Protein AF-0000000072904875 (afdb_homodimer)

pLDDT: mean 71.76, std 22.24, range [20.69, 95.69]

Radius of gyration: 20.85 Å; Cα contacts (8 Å, |Δi|>4): 616; chains: 2; bounding box: 38×60×48 Å

Structure (mmCIF, N/CA/C/O backbone):
data_AF-0000000072904875-model_v1
#
loop_
_entity.id
_entity.typ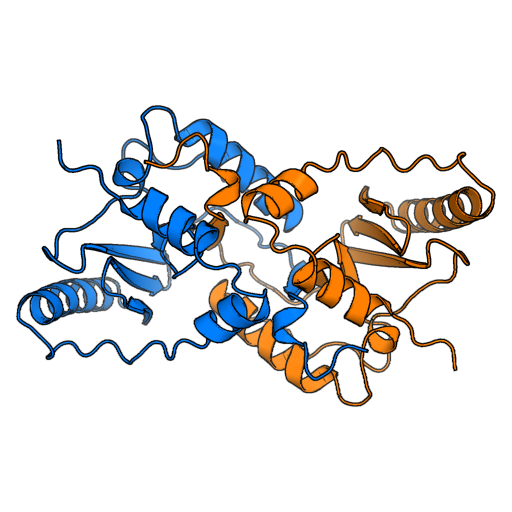e
_entity.pdbx_description
1 polymer 'Uncharacterized protein'
#
loop_
_atom_site.group_PDB
_atom_site.id
_atom_site.type_symbol
_atom_site.label_atom_id
_atom_site.label_alt_id
_atom_site.label_comp_id
_atom_site.label_asym_id
_atom_site.label_entity_id
_atom_site.label_seq_id
_atom_site.pdbx_PDB_ins_code
_atom_site.Cartn_x
_atom_site.Cartn_y
_atom_site.Cartn_z
_atom_site.occupancy
_atom_site.B_iso_or_equiv
_atom_site.auth_seq_id
_atom_site.auth_comp_id
_atom_site.auth_asym_id
_atom_site.auth_atom_id
_atom_site.pdbx_PDB_model_num
ATOM 1 N N . MET A 1 1 ? 10.969 19.547 26.516 1 20.69 1 MET A N 1
ATOM 2 C CA . MET A 1 1 ? 11.5 18.344 25.906 1 20.69 1 MET A CA 1
ATOM 3 C C . MET A 1 1 ? 10.383 17.359 25.562 1 20.69 1 MET A C 1
ATOM 5 O O . MET A 1 1 ? 10.367 16.234 26.031 1 20.69 1 MET A O 1
ATOM 9 N N . LYS A 1 2 ? 9.234 17.797 25.141 1 21.39 2 LYS A N 1
ATOM 10 C CA . LYS A 1 2 ? 7.914 17.172 25.109 1 21.39 2 LYS A CA 1
ATOM 11 C C . LYS A 1 2 ? 7.824 16.141 23.984 1 21.39 2 LYS A C 1
ATOM 13 O O . LYS A 1 2 ? 8.008 16.469 22.812 1 21.39 2 LYS A O 1
ATOM 18 N N . LYS A 1 3 ? 8.289 14.859 24.344 1 24.59 3 LYS A N 1
ATOM 19 C CA . LYS A 1 3 ? 8.555 13.625 23.625 1 24.59 3 LYS A CA 1
ATOM 20 C C . LYS A 1 3 ? 7.363 13.227 22.75 1 24.59 3 LYS A C 1
ATOM 22 O O . LYS A 1 3 ? 6.254 13.047 23.266 1 24.59 3 LYS A O 1
ATOM 27 N N . ILE A 1 4 ? 7.414 13.805 21.75 1 22.75 4 ILE A N 1
ATOM 28 C CA . ILE A 1 4 ? 6.359 13.555 20.766 1 22.75 4 ILE A CA 1
ATOM 29 C C . ILE A 1 4 ? 6.09 12.055 20.672 1 22.75 4 ILE A C 1
ATOM 31 O O . ILE A 1 4 ? 6.977 11.281 20.297 1 22.75 4 ILE A O 1
ATOM 35 N N . LEU A 1 5 ? 5.305 11.5 21.562 1 25.56 5 LEU A N 1
ATOM 36 C CA . LEU A 1 5 ? 4.793 10.188 21.953 1 25.56 5 LEU A CA 1
ATOM 37 C C . LEU A 1 5 ? 4.043 9.531 20.812 1 25.56 5 LEU A C 1
ATOM 39 O O . LEU A 1 5 ? 3.51 8.43 20.953 1 25.56 5 LEU A O 1
ATOM 43 N N . ILE A 1 6 ? 4.023 10.336 19.766 1 27.19 6 ILE A N 1
ATOM 44 C CA . ILE A 1 6 ? 3.186 9.789 18.703 1 27.19 6 ILE A CA 1
ATOM 45 C C . ILE A 1 6 ? 3.785 8.484 18.203 1 27.19 6 ILE A C 1
ATOM 47 O O . ILE A 1 6 ? 3.074 7.488 18.031 1 27.19 6 ILE A O 1
ATOM 51 N N . GLY A 1 7 ? 5.102 8.469 18.031 1 32.16 7 GLY A N 1
ATOM 52 C CA . GLY A 1 7 ? 5.762 7.25 17.578 1 32.16 7 GLY A CA 1
ATOM 53 C C . GLY A 1 7 ? 5.574 6.086 18.531 1 32.16 7 GLY A C 1
ATOM 54 O O . GLY A 1 7 ? 5.258 4.973 18.109 1 32.16 7 GLY A O 1
ATOM 55 N N . VAL A 1 8 ? 5.742 6.41 19.75 1 29.38 8 VAL A N 1
ATOM 56 C CA . VAL A 1 8 ? 5.559 5.434 20.812 1 29.38 8 VAL A CA 1
ATOM 57 C C . VAL A 1 8 ? 4.102 4.977 20.844 1 29.38 8 VAL A C 1
ATOM 59 O O . VAL A 1 8 ? 3.822 3.781 20.984 1 29.38 8 VAL A O 1
ATOM 62 N N . SER A 1 9 ? 3.326 5.984 20.781 1 27.3 9 SER A N 1
ATOM 63 C CA . SER A 1 9 ? 1.914 5.629 20.859 1 27.3 9 SER A CA 1
ATOM 64 C C . SER A 1 9 ? 1.494 4.746 19.688 1 27.3 9 SER A C 1
ATOM 66 O O . SER A 1 9 ? 0.734 3.793 19.859 1 27.3 9 SER A O 1
ATOM 68 N N . MET A 1 10 ? 2.076 5.145 18.562 1 28.5 10 MET A N 1
ATOM 69 C CA . MET A 1 10 ? 1.811 4.238 17.453 1 28.5 10 MET A CA 1
ATOM 70 C C . MET A 1 10 ? 2.385 2.852 17.734 1 28.5 10 MET A C 1
ATOM 72 O O . MET A 1 10 ? 1.737 1.84 17.469 1 28.5 10 MET A O 1
ATOM 76 N N . LEU A 1 11 ? 3.514 2.811 18.344 1 31.5 11 LEU A N 1
ATOM 77 C CA . LEU A 1 11 ? 4.16 1.574 18.766 1 31.5 11 LEU A CA 1
ATOM 78 C C . LEU A 1 11 ? 3.396 0.929 19.922 1 31.5 11 LEU A C 1
ATOM 80 O O . LEU A 1 11 ? 3.23 -0.293 19.953 1 31.5 11 LEU A O 1
ATOM 84 N N . ILE A 1 12 ? 3.205 1.683 20.875 1 32.22 12 ILE A N 1
ATOM 85 C CA . ILE A 1 12 ? 2.434 1.183 22.016 1 32.22 12 ILE A CA 1
ATOM 86 C C . ILE A 1 12 ? 1.068 0.695 21.531 1 32.22 12 ILE A C 1
ATOM 88 O O . ILE A 1 12 ? 0.595 -0.362 21.953 1 32.22 12 ILE A O 1
ATOM 92 N N . ALA A 1 13 ? 0.501 1.626 20.844 1 30.27 13 ALA A N 1
ATOM 93 C CA . ALA A 1 13 ? -0.758 1.144 20.281 1 30.27 13 ALA A CA 1
ATOM 94 C C . ALA A 1 13 ? -0.561 -0.181 19.547 1 30.27 13 ALA A C 1
ATOM 96 O O . ALA A 1 13 ? -1.391 -1.086 19.656 1 30.27 13 ALA A O 1
ATOM 97 N N . LEU A 1 14 ? 0.618 -0.252 19.109 1 30.19 14 LEU A N 1
ATOM 98 C CA . LEU A 1 14 ? 1.049 -1.509 18.516 1 30.19 14 LEU A CA 1
ATOM 99 C C . LEU A 1 14 ? 1.397 -2.535 19.578 1 30.19 14 LEU A C 1
ATOM 101 O O . LEU A 1 14 ? 1.069 -3.715 19.453 1 30.19 14 LEU A O 1
ATOM 105 N N . ASN A 1 15 ? 2.135 -2.221 20.578 1 30.06 15 ASN A N 1
ATOM 106 C CA . ASN A 1 15 ? 2.498 -3.111 21.672 1 30.06 15 ASN A CA 1
ATOM 107 C C . ASN A 1 15 ? 1.281 -3.496 22.516 1 30.06 15 ASN A C 1
ATOM 109 O O . ASN A 1 15 ? 1.196 -4.617 23.016 1 30.06 15 ASN A O 1
ATOM 113 N N . THR A 1 16 ? 0.719 -2.617 23.234 1 29.39 16 THR A N 1
ATOM 114 C CA . THR A 1 16 ? -0.403 -3.004 24.078 1 29.39 16 THR A CA 1
ATOM 115 C C . THR A 1 16 ? -1.427 -3.812 23.281 1 29.39 16 THR A C 1
ATOM 117 O O . THR A 1 16 ? -2.236 -4.539 23.875 1 29.39 16 THR A O 1
ATOM 120 N N . PHE A 1 17 ? -1.673 -3.291 22.156 1 27.92 17 PHE A N 1
ATOM 121 C CA . PHE A 1 17 ? -2.619 -4.125 21.422 1 27.92 17 PHE A CA 1
ATOM 122 C C . PHE A 1 17 ? -1.974 -5.441 21 1 27.92 17 PHE A C 1
ATOM 124 O O . PHE A 1 17 ? -0.994 -5.453 20.266 1 27.92 17 PHE A O 1
ATOM 131 N N . SER A 1 18 ? -1.659 -6.52 21.656 1 27.45 18 SER A N 1
ATOM 132 C CA . SER A 1 18 ? -2.154 -7.863 21.375 1 27.45 18 SER A CA 1
ATOM 133 C C . SER A 1 18 ? -3.266 -7.84 20.328 1 27.45 18 SER A C 1
ATOM 135 O O . SER A 1 18 ? -4.297 -8.492 20.5 1 27.45 18 SER A O 1
ATOM 137 N N . PHE A 1 19 ? -3.688 -6.902 19.781 1 29.05 19 PHE A N 1
ATOM 138 C CA . PHE A 1 19 ? -4.727 -6.539 18.828 1 29.05 19 PHE A CA 1
ATOM 139 C C . PHE A 1 19 ? -4.637 -7.402 17.578 1 29.05 19 PHE A C 1
ATOM 141 O O . PHE A 1 19 ? -3.59 -7.461 16.938 1 29.05 19 PHE A O 1
ATOM 148 N N . THR A 1 20 ? -5.184 -8.477 17.547 1 31.89 20 THR A N 1
ATOM 149 C CA . THR A 1 20 ? -5.469 -9.359 16.422 1 31.89 20 THR A CA 1
ATOM 150 C C . THR A 1 20 ? -5.613 -8.555 15.141 1 31.89 20 THR A C 1
ATOM 152 O O . THR A 1 20 ? -5.969 -7.379 15.172 1 31.89 20 THR A O 1
ATOM 155 N N . LEU A 1 21 ? -4.73 -8.734 14.117 1 30.55 21 LEU A N 1
ATOM 156 C CA . LEU A 1 21 ? -5.07 -8.281 12.773 1 30.55 21 LEU A CA 1
ATOM 157 C C . LEU A 1 21 ? -6.539 -7.883 12.695 1 30.55 21 LEU A C 1
ATOM 159 O O . LEU A 1 21 ? -6.887 -6.91 12.016 1 30.55 21 LEU A O 1
ATOM 163 N N . ARG A 1 22 ? -7.32 -8.539 13.516 1 30.48 22 ARG A N 1
ATOM 164 C CA . ARG A 1 22 ? -8.742 -8.234 13.617 1 30.48 22 ARG A CA 1
ATOM 165 C C . ARG A 1 22 ? -8.969 -6.859 14.227 1 30.48 22 ARG A C 1
ATOM 167 O O . ARG A 1 22 ? -9.758 -6.066 13.703 1 30.48 22 ARG A O 1
ATOM 174 N N . GLU A 1 23 ? -8.375 -6.641 15.312 1 36.41 23 GLU A N 1
ATOM 175 C CA . GLU A 1 23 ? -8.664 -5.359 15.953 1 36.41 23 GLU A CA 1
ATOM 176 C C . GLU A 1 23 ? -8.039 -4.203 15.172 1 36.41 23 GLU A C 1
ATOM 178 O O . GLU A 1 23 ? -8.633 -3.131 15.055 1 36.41 23 GLU A O 1
ATOM 183 N N . PHE A 1 24 ? -6.895 -4.379 14.68 1 32.5 24 PHE A N 1
ATOM 184 C CA . PHE A 1 24 ? -6.305 -3.387 13.781 1 32.5 24 PHE A CA 1
ATOM 185 C C . PHE A 1 24 ? -7.199 -3.152 12.57 1 32.5 24 PHE A C 1
ATOM 187 O O . PHE A 1 24 ? -7.5 -2.006 12.234 1 32.5 24 PHE A O 1
ATOM 194 N N . TYR A 1 25 ? -7.449 -4.207 11.875 1 34.81 25 TYR A N 1
ATOM 195 C CA . TYR A 1 25 ? -8.398 -4.117 10.766 1 34.81 25 TYR A CA 1
ATOM 196 C C . TYR A 1 25 ? -9.773 -3.674 11.258 1 34.81 25 TYR A C 1
ATOM 198 O O . TYR A 1 25 ? -10.469 -2.924 10.578 1 34.81 25 TYR A O 1
ATOM 206 N N . LEU A 1 26 ? -10.086 -4.258 12.398 1 34.25 26 LEU A N 1
ATOM 207 C CA . LEU A 1 26 ? -11.367 -3.824 12.953 1 34.25 26 LEU A CA 1
ATOM 208 C C . LEU A 1 26 ? -11.289 -2.375 13.43 1 34.25 26 LEU A C 1
ATOM 210 O O . LEU A 1 26 ? -12.281 -1.65 13.383 1 34.25 26 LEU A O 1
ATOM 214 N N . SER A 1 27 ? -10.18 -2.1 13.875 1 33.38 27 SER A N 1
ATOM 215 C CA . SER A 1 27 ? -10.117 -0.703 14.289 1 33.38 27 SER A CA 1
ATOM 216 C C . SER A 1 27 ? -10 0.226 13.086 1 33.38 27 SER A C 1
ATOM 218 O O . SER A 1 27 ? -10.336 1.409 13.172 1 33.38 27 SER A O 1
ATOM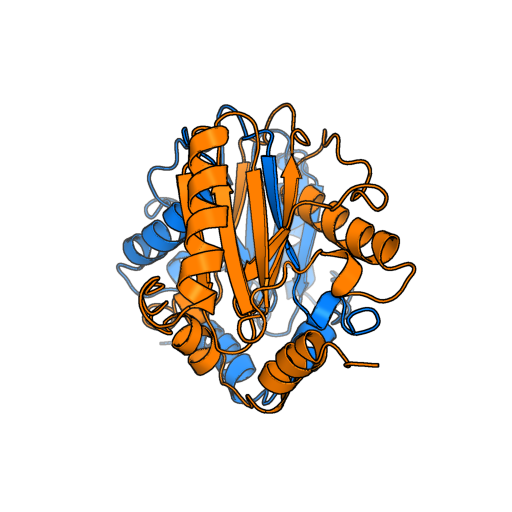 220 N N . ASN A 1 28 ? -9.352 -0.275 12.125 1 34.84 28 ASN A N 1
ATOM 221 C CA . ASN A 1 28 ? -9.461 0.596 10.961 1 34.84 28 ASN A CA 1
ATOM 222 C C . ASN A 1 28 ? -10.914 0.844 10.578 1 34.84 28 ASN A C 1
ATOM 224 O O . ASN A 1 28 ? -11.195 1.606 9.656 1 34.84 28 ASN A O 1
ATOM 228 N N . THR A 1 29 ? -11.68 -0.178 10.883 1 32.72 29 THR A N 1
ATOM 229 C CA . THR A 1 29 ? -13.07 0.244 10.82 1 32.72 29 THR A CA 1
ATOM 230 C C . THR A 1 29 ? -13.383 1.253 11.922 1 32.72 29 THR A C 1
ATOM 232 O O . THR A 1 29 ? -14.523 1.331 12.398 1 32.72 29 THR A O 1
ATOM 235 N N . VAL A 1 30 ? -12.375 1.542 12.844 1 32.81 30 VAL A N 1
ATOM 236 C CA . VAL A 1 30 ? -12.852 2.668 13.641 1 32.81 30 VAL A CA 1
ATOM 237 C C . VAL A 1 30 ? -13.625 3.643 12.742 1 32.81 30 VAL A C 1
ATOM 239 O O . VAL A 1 30 ? -13.133 4.043 11.688 1 32.81 30 VAL A O 1
ATOM 242 N N . SER A 1 31 ? -14.695 3.521 12.844 1 33.56 31 SER A N 1
ATOM 243 C CA . SER A 1 31 ? -15.57 4.578 12.359 1 33.56 31 SER A CA 1
ATOM 244 C C . SER A 1 31 ? -14.852 5.922 12.312 1 33.56 31 SER A C 1
ATOM 246 O O . SER A 1 31 ? -14.352 6.398 13.336 1 33.56 31 SER A O 1
ATOM 248 N N . GLN A 1 32 ? -13.906 6.059 11.305 1 37.41 32 GLN A N 1
ATOM 249 C CA . GLN A 1 32 ? -13.633 7.484 11.148 1 37.41 32 GLN A CA 1
ATOM 250 C C . GLN A 1 32 ? -14.758 8.336 11.734 1 37.41 32 GLN A C 1
ATOM 252 O O . GLN A 1 32 ? -15.812 8.484 11.117 1 37.41 32 GLN A O 1
ATOM 257 N N . GLU A 1 33 ? -14.93 8.133 12.945 1 44.91 33 GLU A N 1
ATOM 258 C CA . GLU A 1 33 ? -15.875 9.109 13.484 1 44.91 33 GLU A CA 1
ATOM 259 C C . GLU A 1 33 ? -15.805 10.422 12.719 1 44.91 33 GLU A C 1
ATOM 261 O O . GLU A 1 33 ? -14.719 10.898 12.383 1 44.91 33 GLU A O 1
ATOM 266 N N . ALA A 1 34 ? -16.75 10.703 12.039 1 55.53 34 ALA A N 1
ATOM 267 C CA . ALA A 1 34 ? -16.891 11.961 11.32 1 55.53 34 ALA A CA 1
ATOM 268 C C . ALA A 1 34 ? -16.234 13.109 12.078 1 55.53 34 ALA A C 1
ATOM 270 O O . ALA A 1 34 ? -16.422 13.242 13.289 1 55.53 34 ALA A O 1
ATOM 271 N N . PHE A 1 35 ? -15.07 13.453 11.625 1 64.69 35 PHE A N 1
ATOM 272 C CA . PHE A 1 35 ? -14.492 14.688 12.148 1 64.69 35 PHE A CA 1
ATOM 273 C C . PHE A 1 35 ? -15.57 15.727 12.406 1 64.69 35 PHE A C 1
ATOM 275 O O . PHE A 1 35 ? -16.297 16.109 11.492 1 64.69 35 PHE A O 1
ATOM 282 N N . ASP A 1 36 ? -15.891 15.836 13.695 1 69.62 36 ASP A N 1
ATOM 283 C CA . ASP A 1 36 ? -16.828 16.906 14.047 1 69.62 36 ASP A CA 1
ATOM 284 C C . ASP A 1 36 ? -16.078 18.203 14.352 1 69.62 36 ASP A C 1
ATOM 286 O O . ASP A 1 36 ? -15.523 18.359 15.438 1 69.62 36 ASP A O 1
ATOM 290 N N . LYS A 1 37 ? -16.109 19.078 13.43 1 71.38 37 LYS A N 1
ATOM 291 C CA . LYS A 1 37 ? -15.422 20.359 13.523 1 71.38 37 LYS A CA 1
ATOM 292 C C . LYS A 1 37 ? -15.953 21.188 14.688 1 71.38 37 LYS A C 1
ATOM 294 O O . LYS A 1 37 ? -15.305 22.141 15.125 1 71.38 37 LYS A O 1
ATOM 299 N N . ASN A 1 38 ? -17.062 20.828 15.156 1 71.31 38 ASN A N 1
ATOM 300 C CA . ASN A 1 38 ? -17.703 21.672 16.172 1 71.31 38 ASN A CA 1
ATOM 301 C C . ASN A 1 38 ? -17.531 21.094 17.562 1 71.31 38 ASN A C 1
ATOM 303 O O . ASN A 1 38 ? -18.141 21.578 18.516 1 71.31 38 ASN A O 1
ATOM 307 N N . THR A 1 39 ? -16.656 20.094 17.656 1 72.12 39 THR A N 1
ATOM 308 C CA . THR A 1 39 ? -16.547 19.422 18.938 1 72.12 39 THR A CA 1
ATOM 309 C C . THR A 1 39 ? -15.797 20.297 19.953 1 72.12 39 THR A C 1
ATOM 311 O O . THR A 1 39 ? -16.156 20.328 21.141 1 72.12 39 THR A O 1
ATOM 314 N N . ASN A 1 40 ? -14.797 21.047 19.562 1 83.25 40 ASN A N 1
ATOM 315 C CA . ASN A 1 40 ? -14.047 21.969 20.391 1 83.25 40 ASN A CA 1
ATOM 316 C C . ASN A 1 40 ? -13.328 23.031 19.562 1 83.25 40 ASN A C 1
ATOM 318 O O . ASN A 1 40 ? -13.391 23 18.328 1 83.25 40 ASN A O 1
ATOM 322 N N . ALA A 1 41 ? -12.805 24.016 20.25 1 89.62 41 ALA A N 1
ATOM 323 C CA . ALA A 1 41 ? -12.156 25.156 19.594 1 89.62 41 ALA A CA 1
ATOM 324 C C . ALA A 1 41 ? -10.984 24.688 18.734 1 89.62 41 ALA A C 1
ATOM 326 O O . ALA A 1 41 ? -10.727 25.266 17.672 1 89.62 41 ALA A O 1
ATOM 327 N N . VAL A 1 42 ? -10.227 23.688 19.219 1 89.62 42 VAL A N 1
ATOM 328 C CA . VAL A 1 42 ? -9.062 23.188 18.5 1 89.62 42 VAL A CA 1
ATOM 329 C C . VAL A 1 42 ? -9.508 22.562 17.172 1 89.62 42 VAL A C 1
ATOM 331 O O . VAL A 1 42 ? -8.938 22.859 16.125 1 89.62 42 VAL A O 1
ATOM 334 N N . ASN A 1 43 ? -10.539 21.781 17.188 1 91 43 ASN A N 1
ATOM 335 C CA . ASN A 1 43 ? -11.07 21.156 15.977 1 91 43 ASN A CA 1
ATOM 336 C C . ASN A 1 43 ? -11.586 22.203 14.992 1 91 43 ASN A C 1
ATOM 338 O O . ASN A 1 43 ? -11.414 22.062 13.781 1 91 43 ASN A O 1
ATOM 342 N N . LYS A 1 44 ? -12.289 23.172 15.586 1 92.12 44 LYS A N 1
ATOM 343 C CA . LYS A 1 44 ? -12.805 24.234 14.734 1 92.12 44 LYS A CA 1
ATOM 344 C C . LYS A 1 44 ? -11.672 24.953 14 1 92.12 44 LYS A C 1
ATOM 346 O O . LYS A 1 44 ? -11.758 25.188 12.797 1 92.12 44 LYS A O 1
ATOM 351 N N . LYS A 1 45 ? -10.625 25.328 14.695 1 94.06 45 LYS A N 1
ATOM 352 C CA . LYS A 1 45 ? -9.469 25.984 14.102 1 94.06 45 LYS A CA 1
ATOM 353 C C . LYS A 1 45 ? -8.828 25.109 13.031 1 94.06 45 LYS A C 1
ATOM 355 O O . LYS A 1 45 ? -8.492 25.594 11.945 1 94.06 45 LYS A O 1
ATOM 360 N N . ILE A 1 46 ? -8.609 23.844 13.32 1 94.25 46 ILE A N 1
ATOM 361 C CA . ILE A 1 46 ? -8.016 22.906 12.383 1 94.25 46 ILE A CA 1
ATOM 362 C C . ILE A 1 46 ? -8.859 22.844 11.109 1 94.25 46 ILE A C 1
ATOM 364 O O . ILE A 1 46 ? -8.336 22.953 10 1 94.25 46 ILE A O 1
ATOM 368 N N . TRP A 1 47 ? -10.117 22.703 11.273 1 92.38 47 TRP A N 1
ATOM 369 C CA . TRP A 1 47 ? -11.008 22.562 10.125 1 92.38 47 TRP A CA 1
ATOM 370 C C . TRP A 1 47 ? -10.969 23.797 9.242 1 92.38 47 TRP A C 1
ATOM 372 O O . TRP A 1 47 ? -10.945 23.703 8.016 1 92.38 47 TRP A O 1
ATOM 382 N N . GLU A 1 48 ? -11.031 24.922 9.875 1 93.81 48 GLU A N 1
ATOM 383 C CA . GLU A 1 48 ? -10.961 26.172 9.117 1 93.81 48 GLU A CA 1
ATOM 384 C C . GLU A 1 48 ? -9.703 26.219 8.25 1 93.81 48 GLU A C 1
ATOM 386 O O . GLU A 1 48 ? -9.766 26.625 7.09 1 93.81 48 GLU A O 1
ATOM 391 N N . GLU A 1 49 ? -8.602 25.891 8.812 1 94.56 49 GLU A N 1
ATOM 392 C CA . GLU A 1 49 ? -7.344 25.891 8.07 1 94.56 49 GLU A CA 1
ATOM 393 C C . GLU A 1 49 ? -7.371 24.875 6.93 1 94.56 49 GLU A C 1
ATOM 395 O O . GLU A 1 49 ? -6.938 25.172 5.816 1 94.56 49 GLU A O 1
ATOM 400 N N . VAL A 1 50 ? -7.875 23.672 7.18 1 95 50 VAL A N 1
ATOM 401 C CA . VAL A 1 50 ? -7.891 22.609 6.195 1 95 50 VAL A CA 1
ATOM 402 C C . VAL A 1 50 ? -8.852 22.953 5.062 1 95 50 VAL A C 1
ATOM 404 O O . VAL A 1 50 ? -8.531 22.766 3.885 1 95 50 VAL A O 1
ATOM 407 N N . GLU A 1 51 ? -10.008 23.453 5.434 1 93.06 51 GLU A N 1
ATOM 408 C CA . GLU A 1 51 ? -10.984 23.844 4.426 1 93.06 51 GLU A CA 1
ATOM 409 C C . GLU A 1 51 ? -10.469 24.984 3.553 1 93.06 51 GLU A C 1
ATOM 411 O O . GLU A 1 51 ? -10.695 25 2.344 1 93.06 51 GLU A O 1
ATOM 416 N N . LYS A 1 52 ? -9.906 25.906 4.25 1 95.62 52 LYS A N 1
ATOM 417 C CA . LYS A 1 52 ? -9.32 27.016 3.496 1 95.62 52 LYS A CA 1
ATOM 418 C C . LYS A 1 52 ? -8.32 26.516 2.459 1 95.62 52 LYS A C 1
ATOM 420 O O . LYS A 1 52 ? -8.344 26.938 1.306 1 95.62 52 LYS A O 1
ATOM 425 N N . LYS A 1 53 ? -7.43 25.625 2.873 1 95.19 53 LYS A N 1
ATOM 426 C CA . LYS A 1 53 ? -6.441 25.062 1.952 1 95.19 53 LYS A CA 1
ATOM 427 C C . LYS A 1 53 ? -7.117 24.312 0.808 1 95.19 53 LYS A C 1
ATOM 429 O O . LYS A 1 53 ? -6.719 24.453 -0.351 1 95.19 53 LYS A O 1
ATOM 434 N N . ALA A 1 54 ? -8.086 23.484 1.121 1 92.88 54 ALA A N 1
ATOM 435 C CA . ALA A 1 54 ? -8.805 22.734 0.099 1 92.88 54 ALA A CA 1
ATOM 436 C C . ALA A 1 54 ? -9.43 23.672 -0.935 1 92.88 54 ALA A C 1
ATOM 438 O O . ALA A 1 54 ? -9.359 23.406 -2.139 1 92.88 54 ALA A O 1
ATOM 439 N N . LYS A 1 55 ? -9.977 24.734 -0.482 1 94.06 55 LYS A N 1
ATOM 440 C CA . LYS A 1 55 ? -10.586 25.719 -1.379 1 94.06 55 LYS A CA 1
ATOM 441 C C . LYS A 1 55 ? -9.531 26.406 -2.234 1 94.06 55 LYS A C 1
ATOM 443 O O . LYS A 1 55 ? -9.727 26.609 -3.438 1 94.06 55 LYS A O 1
ATOM 448 N N . GLU A 1 56 ? -8.508 26.781 -1.573 1 93.94 56 GLU A N 1
ATOM 449 C CA . GLU A 1 56 ? -7.414 27.469 -2.254 1 93.94 56 GLU A CA 1
ATOM 450 C C . GLU A 1 56 ? -6.902 26.656 -3.441 1 93.94 56 GLU A C 1
ATOM 452 O O . GLU A 1 56 ? -6.582 27.219 -4.492 1 93.94 56 GLU A O 1
ATOM 457 N N . VAL A 1 57 ? -6.852 25.375 -3.27 1 91.06 57 VAL A N 1
ATOM 458 C CA . VAL A 1 57 ? -6.223 24.562 -4.297 1 91.06 57 VAL A CA 1
ATOM 459 C C . VAL A 1 57 ? -7.293 23.828 -5.105 1 91.06 57 VAL A C 1
ATOM 461 O O . VAL A 1 57 ? -6.98 22.984 -5.949 1 91.06 57 VAL A O 1
ATOM 464 N N . ASN A 1 58 ? -8.523 24.203 -4.863 1 89.75 58 ASN A N 1
ATOM 465 C CA . ASN A 1 58 ? -9.656 23.547 -5.504 1 89.75 58 ASN A CA 1
ATOM 466 C C . ASN A 1 58 ? -9.547 22.031 -5.41 1 89.75 58 ASN A C 1
ATOM 468 O O . ASN A 1 58 ? -9.625 21.328 -6.422 1 89.75 58 ASN A O 1
ATOM 472 N N . GLY A 1 59 ? -9.297 21.578 -4.152 1 87.19 59 GLY A N 1
ATOM 473 C CA . GLY A 1 59 ? -9.031 20.172 -3.936 1 87.19 59 GLY A CA 1
ATOM 474 C C . GLY A 1 59 ? -10.141 19.453 -3.178 1 87.19 59 GLY A C 1
ATOM 475 O O . GLY A 1 59 ? -11 20.109 -2.574 1 87.19 59 GLY A O 1
ATOM 476 N N . ASN A 1 60 ? -10.109 18.125 -3.309 1 84.38 60 ASN A N 1
ATOM 477 C CA . ASN A 1 60 ? -11 17.281 -2.531 1 84.38 60 ASN A CA 1
ATOM 478 C C . ASN A 1 60 ? -10.406 16.938 -1.165 1 84.38 60 ASN A C 1
ATOM 480 O O . ASN A 1 60 ? -9.25 16.516 -1.072 1 84.38 60 ASN A O 1
ATOM 484 N N . LEU A 1 61 ? -11.242 17.141 -0.142 1 89.06 61 LEU A N 1
ATOM 485 C CA . LEU A 1 61 ? -10.766 16.984 1.229 1 89.06 61 LEU A CA 1
ATOM 486 C C . LEU A 1 61 ? -11.219 15.641 1.799 1 89.06 61 LEU A C 1
ATOM 488 O O . LEU A 1 61 ? -12.398 15.281 1.698 1 89.06 61 LEU A O 1
ATOM 492 N N . GLN A 1 62 ? -10.25 14.906 2.342 1 85.25 62 GLN A N 1
ATOM 493 C CA . GLN A 1 62 ? -10.523 13.633 3.01 1 85.25 62 GLN A CA 1
ATOM 494 C C . GLN A 1 62 ? -9.938 13.617 4.418 1 85.25 62 GLN A C 1
ATOM 496 O O . GLN A 1 62 ? -8.766 13.945 4.613 1 85.25 62 GLN A O 1
ATOM 501 N N . VAL A 1 63 ? -10.797 13.25 5.391 1 87.06 63 VAL A N 1
ATOM 502 C CA . VAL A 1 63 ? -10.305 13 6.742 1 87.06 63 VAL A CA 1
ATOM 503 C C . VAL A 1 63 ? -9.68 11.609 6.816 1 87.06 63 VAL A C 1
ATOM 505 O O . VAL A 1 63 ? -10.352 10.609 6.566 1 87.06 63 VAL A O 1
ATOM 508 N N . LYS A 1 64 ? -8.438 11.562 7.148 1 79.56 64 LYS A N 1
ATOM 509 C CA . LYS A 1 64 ? -7.723 10.289 7.102 1 79.56 64 LYS A CA 1
ATOM 510 C C . LYS A 1 64 ? -7.473 9.75 8.508 1 79.56 64 LYS A C 1
ATOM 512 O O . LYS A 1 64 ? -7.277 8.547 8.688 1 79.56 64 LYS A O 1
ATOM 517 N N . ALA A 1 65 ? -7.379 10.641 9.469 1 79.44 65 ALA A N 1
ATOM 518 C CA . ALA A 1 65 ? -7.258 10.258 10.875 1 79.44 65 ALA A CA 1
ATOM 519 C C . ALA A 1 65 ? -7.902 11.297 11.781 1 79.44 65 ALA A C 1
ATOM 521 O O . ALA A 1 65 ? -7.793 12.5 11.539 1 79.44 65 ALA A O 1
ATOM 522 N N . ASN A 1 66 ? -8.594 10.852 12.766 1 81.06 66 ASN A N 1
ATOM 523 C CA . ASN A 1 66 ? -9.234 11.664 13.797 1 81.06 66 ASN A CA 1
ATOM 524 C C . ASN A 1 66 ? -9.25 10.945 15.148 1 81.06 66 ASN A C 1
ATOM 526 O O . ASN A 1 66 ? -10.234 10.289 15.492 1 81.06 66 ASN A O 1
ATOM 530 N N . ASN A 1 67 ? -8.133 11.133 15.805 1 72.88 67 ASN A N 1
ATOM 531 C CA . ASN A 1 67 ? -8.031 10.492 17.109 1 72.88 67 ASN A CA 1
ATOM 532 C C . ASN A 1 67 ? -7.484 11.453 18.172 1 72.88 67 ASN A C 1
ATOM 534 O O . ASN A 1 67 ? -7.293 12.641 17.891 1 72.88 67 ASN A O 1
ATOM 538 N N . ASP A 1 68 ? -7.328 11.008 19.406 1 73.19 68 ASP A N 1
ATOM 539 C CA . ASP A 1 68 ? -6.992 11.883 20.516 1 73.19 68 ASP A CA 1
ATOM 540 C C . ASP A 1 68 ? -5.566 12.414 20.391 1 73.19 68 ASP A C 1
ATOM 542 O O . ASP A 1 68 ? -5.188 13.367 21.078 1 73.19 68 ASP A O 1
ATOM 546 N N . TYR A 1 69 ? -4.84 11.836 19.484 1 74.38 69 TYR A N 1
ATOM 547 C CA . TYR A 1 69 ? -3.432 12.203 19.375 1 74.38 69 TYR A CA 1
ATOM 548 C C . TYR A 1 69 ? -3.195 13.102 18.172 1 74.38 69 TYR A C 1
ATOM 550 O O . TYR A 1 69 ? -2.455 14.086 18.266 1 74.38 69 TYR A O 1
ATOM 558 N N . PHE A 1 70 ? -3.848 12.711 17.047 1 82.19 70 PHE A N 1
ATOM 559 C CA . PHE A 1 70 ? -3.623 13.516 15.852 1 82.19 70 PHE A CA 1
ATOM 560 C C . PHE A 1 70 ? -4.844 13.484 14.938 1 82.19 70 PHE A C 1
ATOM 562 O O . PHE A 1 70 ? -5.664 12.57 15.023 1 82.19 70 PHE A O 1
ATOM 569 N N . LYS A 1 71 ? -4.977 14.555 14.227 1 86.94 71 LYS A N 1
ATOM 570 C CA . LYS A 1 71 ? -5.875 14.672 13.078 1 86.94 71 LYS A CA 1
ATOM 571 C C . LYS A 1 71 ? -5.086 14.82 11.781 1 86.94 71 LYS A C 1
ATOM 573 O O . LYS A 1 71 ? -4.066 15.508 11.734 1 86.94 71 LYS A O 1
ATOM 578 N N . SER A 1 72 ? -5.504 14.086 10.789 1 89.38 72 SER A N 1
ATOM 579 C CA . SER A 1 72 ? -4.75 14.117 9.539 1 89.38 72 SER A CA 1
ATOM 580 C C . SER A 1 72 ? -5.684 14.125 8.336 1 89.38 72 SER A C 1
ATOM 582 O O . SER A 1 72 ? -6.762 13.523 8.375 1 89.38 72 SER A O 1
ATOM 584 N N . PHE A 1 73 ? -5.289 14.859 7.359 1 90.56 73 PHE A N 1
ATOM 585 C CA . PHE A 1 73 ? -6.145 15.133 6.211 1 90.56 73 PHE A CA 1
ATOM 586 C C . PHE A 1 73 ? -5.367 14.977 4.91 1 90.56 73 PHE A C 1
ATOM 588 O O . PHE A 1 73 ? -4.184 15.312 4.848 1 90.56 73 PHE A O 1
ATOM 595 N N . LEU A 1 74 ? -6.055 14.5 3.92 1 89.06 74 LEU A N 1
ATOM 596 C CA . LEU A 1 74 ? -5.562 14.461 2.547 1 89.06 74 LEU A CA 1
ATOM 597 C C . LEU A 1 74 ? -6.391 15.367 1.645 1 89.06 74 LEU A C 1
ATOM 599 O O . LEU A 1 74 ? -7.621 15.328 1.68 1 89.06 74 LEU A O 1
ATOM 603 N N . ILE A 1 75 ? -5.727 16.297 0.953 1 88.94 75 ILE A N 1
ATOM 604 C CA . ILE A 1 75 ? -6.359 17.141 -0.061 1 88.94 75 ILE A CA 1
ATOM 605 C C . ILE A 1 75 ? -5.805 16.781 -1.439 1 88.94 75 ILE A C 1
ATOM 607 O O . ILE A 1 75 ? -4.602 16.891 -1.677 1 88.94 75 ILE A O 1
ATOM 611 N N . THR A 1 76 ? -6.625 16.312 -2.287 1 84.69 76 THR A N 1
ATOM 612 C CA . THR A 1 76 ? -6.223 15.969 -3.645 1 84.69 76 THR A CA 1
ATOM 613 C C . THR A 1 76 ? -6.738 17 -4.645 1 84.69 76 THR A C 1
ATOM 615 O O . THR A 1 76 ? -7.934 17.281 -4.691 1 84.69 76 THR A O 1
ATOM 618 N N . SER A 1 77 ? -5.75 17.609 -5.316 1 83.69 77 SER A N 1
ATOM 619 C CA . SER A 1 77 ? -6.078 18.547 -6.391 1 83.69 77 SER A CA 1
ATOM 620 C C . SER A 1 77 ? -5.707 17.969 -7.754 1 83.69 77 SER A C 1
ATOM 622 O O . SER A 1 77 ? -5.207 16.844 -7.844 1 83.69 77 SER A O 1
ATOM 624 N N . LYS A 1 78 ? -6.039 18.688 -8.75 1 75.31 78 LYS A N 1
ATOM 625 C CA . LYS A 1 78 ? -5.746 18.234 -10.102 1 75.31 78 LYS A CA 1
ATOM 626 C C . LYS A 1 78 ? -4.246 18.047 -10.312 1 75.31 78 LYS A C 1
ATOM 628 O O . LYS A 1 78 ? -3.82 17.109 -11 1 75.31 78 LYS A O 1
ATOM 633 N N . ASP A 1 79 ? -3.459 18.812 -9.625 1 76 79 ASP A N 1
ATOM 634 C CA . ASP A 1 79 ? -2.027 18.859 -9.906 1 76 79 ASP A CA 1
ATOM 635 C C . ASP A 1 79 ? -1.228 18.156 -8.82 1 76 79 ASP A C 1
ATOM 637 O O . ASP A 1 79 ? -0.174 17.562 -9.086 1 76 79 ASP A O 1
ATOM 641 N N . LYS A 1 80 ? -1.78 18.281 -7.598 1 85.88 80 LYS A N 1
ATOM 642 C CA . LYS A 1 80 ? -0.923 17.906 -6.473 1 85.88 80 LYS A CA 1
ATOM 643 C C . LYS A 1 80 ? -1.743 17.344 -5.32 1 85.88 80 LYS A C 1
ATOM 645 O O . LYS A 1 80 ? -2.93 17.656 -5.184 1 85.88 80 LYS A O 1
ATOM 650 N N . TYR A 1 81 ? -1.12 16.438 -4.559 1 87.88 81 TYR A N 1
ATOM 651 C CA . TYR A 1 81 ? -1.655 16 -3.273 1 87.88 81 TYR A CA 1
ATOM 652 C C . TYR A 1 81 ? -1.052 16.812 -2.131 1 87.88 81 TYR A C 1
ATOM 654 O O . TYR A 1 81 ? 0.142 17.125 -2.146 1 87.88 81 TYR A O 1
ATOM 662 N N . TYR A 1 82 ? -1.917 17.156 -1.153 1 91.81 82 TYR A N 1
ATOM 663 C CA . TYR A 1 82 ? -1.493 17.828 0.067 1 91.81 82 TYR A CA 1
ATOM 664 C C . TYR A 1 82 ? -1.885 17.031 1.302 1 91.81 82 TYR A C 1
ATOM 666 O O . TYR A 1 82 ? -2.957 16.422 1.339 1 91.81 82 TYR A O 1
ATOM 674 N N . GLY A 1 83 ? -0.961 16.953 2.195 1 94.88 83 GLY A N 1
ATOM 675 C CA . GLY A 1 83 ? -1.245 16.359 3.49 1 94.88 83 GLY A CA 1
ATOM 676 C C . GLY A 1 83 ? -1.091 17.328 4.645 1 94.88 83 GLY A C 1
ATOM 677 O O . GLY A 1 83 ? -0.146 18.125 4.672 1 94.88 83 GLY A O 1
ATOM 678 N N . LEU A 1 84 ? -2.072 17.328 5.527 1 95.44 84 LEU A N 1
ATOM 679 C CA . LEU A 1 84 ? -2.031 18.141 6.738 1 95.44 84 LEU A CA 1
ATOM 680 C C . LEU A 1 84 ? -2.287 17.281 7.977 1 95.44 84 LEU A C 1
ATOM 682 O O . LEU A 1 84 ? -3.256 16.516 8.016 1 95.44 84 LEU A O 1
ATOM 686 N N . THR A 1 85 ? -1.376 17.391 8.891 1 91.88 85 THR A N 1
ATOM 687 C CA . THR A 1 85 ? -1.509 16.672 10.148 1 91.88 85 THR A CA 1
ATOM 688 C C . THR A 1 85 ? -1.358 17.625 11.336 1 91.88 85 THR A C 1
ATOM 690 O O . THR A 1 85 ? -0.504 18.516 11.312 1 91.88 85 THR A O 1
ATOM 693 N N . PHE A 1 86 ? -2.256 17.391 12.281 1 91.75 86 PHE A N 1
ATOM 694 C CA . PHE A 1 86 ? -2.295 18.281 13.438 1 91.75 86 PHE A CA 1
ATOM 695 C C . PHE A 1 86 ? -2.281 17.469 14.734 1 91.75 86 PHE A C 1
ATOM 697 O O . PHE A 1 86 ? -2.838 16.375 14.797 1 91.75 86 PHE A O 1
ATOM 704 N N . ASP A 1 87 ? -1.645 18.109 15.727 1 85.69 87 ASP A N 1
ATOM 705 C CA . ASP A 1 87 ? -1.792 17.609 17.094 1 85.69 87 ASP A CA 1
ATOM 706 C C . ASP A 1 87 ? -3.213 17.828 17.609 1 85.69 87 ASP A C 1
ATOM 708 O O . ASP A 1 87 ? -3.721 18.953 17.578 1 85.69 87 ASP A O 1
ATOM 712 N N . SER A 1 88 ? -3.854 16.734 18.078 1 82.5 88 SER A N 1
ATOM 713 C CA . SER A 1 88 ? -5.262 16.797 18.438 1 82.5 88 SER A CA 1
ATOM 714 C C . SER A 1 88 ? -5.465 17.656 19.688 1 82.5 88 SER A C 1
ATOM 716 O O . SER A 1 88 ? -6.535 18.234 19.875 1 82.5 88 SER A O 1
ATOM 718 N N . LYS A 1 89 ? -4.461 17.781 20.516 1 81.38 89 LYS A N 1
ATOM 719 C CA . LYS A 1 89 ? -4.594 18.516 21.781 1 81.38 89 LYS A CA 1
ATOM 720 C C . LYS A 1 89 ? -4.293 20 21.594 1 81.38 89 LYS A C 1
ATOM 722 O O . LYS A 1 89 ? -5.027 20.859 22.094 1 81.38 89 LYS A O 1
ATOM 727 N N . THR A 1 90 ? -3.268 20.344 20.859 1 90 90 THR A N 1
ATOM 728 C CA . THR A 1 90 ? -2.811 21.734 20.75 1 90 90 THR A CA 1
ATOM 729 C C . THR A 1 90 ? -3.326 22.375 19.469 1 90 90 THR A C 1
ATOM 731 O O . THR A 1 90 ? -3.385 23.594 19.359 1 90 90 THR A O 1
ATOM 734 N N . GLY A 1 91 ? -3.646 21.547 18.391 1 92.44 91 GLY A N 1
ATOM 735 C CA . GLY A 1 91 ? -4.059 22.078 17.109 1 92.44 91 GLY A CA 1
ATOM 736 C C . GLY A 1 91 ? -2.891 22.5 16.234 1 92.44 91 GLY A C 1
ATOM 737 O O . GLY A 1 91 ? -3.088 23.047 15.141 1 92.44 91 GLY A O 1
ATOM 738 N N . GLU A 1 92 ? -1.675 22.234 16.719 1 92.62 92 GLU A N 1
ATOM 739 C CA . GLU A 1 92 ? -0.489 22.641 15.969 1 92.62 92 GLU A CA 1
ATOM 740 C C . GLU A 1 92 ? -0.221 21.672 14.812 1 92.62 92 GLU A C 1
ATOM 742 O O . GLU A 1 92 ? -0.414 20.453 14.953 1 92.62 92 GLU A O 1
ATOM 747 N N . LYS A 1 93 ? 0.26 22.281 13.742 1 93.75 93 LYS A N 1
ATOM 748 C CA . LYS A 1 93 ? 0.642 21.469 12.586 1 93.75 93 LYS A CA 1
ATOM 749 C C . LYS A 1 93 ? 1.869 20.609 12.898 1 93.75 93 LYS A C 1
ATOM 751 O O . LYS A 1 93 ? 2.807 21.078 13.555 1 93.75 93 LYS A O 1
ATOM 756 N N . VAL A 1 94 ? 1.821 19.406 12.5 1 90.88 94 VAL A N 1
ATOM 757 C CA . VAL A 1 94 ? 2.93 18.453 12.641 1 90.88 94 VAL A CA 1
ATOM 758 C C . VAL A 1 94 ? 3.504 18.125 11.266 1 90.88 94 VAL A C 1
ATOM 760 O O . VAL A 1 94 ? 2.807 17.594 10.406 1 90.88 94 VAL A O 1
ATOM 763 N N . ASN A 1 95 ? 4.754 18.484 11.078 1 91.81 95 ASN A N 1
ATOM 764 C CA . ASN A 1 95 ? 5.426 18.156 9.828 1 91.81 95 ASN A CA 1
ATOM 765 C C . ASN A 1 95 ? 6.102 16.797 9.891 1 91.81 95 ASN A C 1
ATOM 767 O O . ASN A 1 95 ? 6.371 16.281 10.977 1 91.81 95 ASN A O 1
ATOM 771 N N . LEU A 1 96 ? 6.352 16.234 8.688 1 91.19 96 LEU A N 1
ATOM 772 C CA . LEU A 1 96 ? 6.953 14.906 8.633 1 91.19 96 LEU A CA 1
ATOM 773 C C . LEU A 1 96 ? 8.234 14.852 9.453 1 91.19 96 LEU A C 1
ATOM 775 O O . LEU A 1 96 ? 8.453 13.898 10.211 1 91.19 96 LEU A O 1
ATOM 779 N N . LYS A 1 97 ? 9.07 15.891 9.344 1 87.81 97 LYS A N 1
ATOM 780 C CA . LYS A 1 97 ? 10.359 15.906 10.023 1 87.81 97 LYS A CA 1
ATOM 781 C C . LYS A 1 97 ? 10.18 15.875 11.539 1 87.81 97 LYS A C 1
ATOM 783 O O . LYS A 1 97 ? 11.086 15.453 12.266 1 87.81 97 LYS A O 1
ATOM 788 N N . ASP A 1 98 ? 9 16.328 12.039 1 86.62 98 ASP A N 1
ATOM 789 C CA . ASP A 1 98 ? 8.734 16.359 13.477 1 86.62 98 ASP A CA 1
ATOM 790 C C . ASP A 1 98 ? 8.547 14.953 14.023 1 86.62 98 ASP A C 1
ATOM 792 O O . ASP A 1 98 ? 8.656 14.734 15.234 1 86.62 98 ASP A O 1
ATOM 796 N N . LEU A 1 99 ? 8.289 13.984 13.141 1 83.94 99 LEU A N 1
ATOM 797 C CA . LEU A 1 99 ? 8 12.617 13.555 1 83.94 99 LEU A CA 1
ATOM 798 C C . LEU A 1 99 ? 9.289 11.805 13.688 1 83.94 99 LEU A C 1
ATOM 800 O O . LEU A 1 99 ? 9.281 10.711 14.266 1 83.94 99 LEU A O 1
ATOM 804 N N . PHE A 1 100 ? 10.375 12.336 13.148 1 82.38 100 PHE A N 1
ATOM 805 C CA . PHE A 1 100 ? 11.57 11.516 12.992 1 82.38 100 PHE A CA 1
ATOM 806 C C . PHE A 1 100 ? 12.789 12.203 13.602 1 82.38 100 PHE A C 1
ATOM 808 O O . PHE A 1 100 ? 12.797 13.422 13.781 1 82.38 100 PHE A O 1
ATOM 815 N N . VAL A 1 101 ? 13.766 11.359 13.867 1 80.38 101 VAL A N 1
ATOM 816 C CA . VAL A 1 101 ? 15.062 11.875 14.289 1 80.38 101 VAL A CA 1
ATOM 817 C C . VAL A 1 101 ? 15.812 12.438 13.078 1 80.38 101 VAL A C 1
ATOM 819 O O . VAL A 1 101 ? 15.43 12.18 11.938 1 80.38 101 VAL A O 1
ATOM 822 N N . LYS A 1 102 ? 16.828 13.227 13.367 1 85.44 102 LYS A N 1
ATOM 823 C CA . LYS A 1 102 ? 17.656 13.742 12.281 1 85.44 102 LYS A CA 1
ATOM 824 C C . LYS A 1 102 ? 18.234 12.609 11.438 1 85.44 102 LYS A C 1
ATOM 826 O O . LYS A 1 102 ? 18.625 11.578 11.969 1 85.44 102 LYS A O 1
ATOM 831 N N . GLY A 1 103 ? 18.312 12.828 10.109 1 86.38 103 GLY A N 1
ATOM 832 C CA . GLY A 1 103 ? 18.875 11.828 9.203 1 86.38 103 GLY A CA 1
ATOM 833 C C . GLY A 1 103 ? 17.859 10.812 8.742 1 86.38 103 GLY A C 1
ATOM 834 O O . GLY A 1 103 ? 18.219 9.797 8.141 1 86.38 103 GLY A O 1
ATOM 835 N N . TYR A 1 104 ? 16.594 11.07 8.922 1 87.06 104 TYR A N 1
ATOM 836 C CA . TYR A 1 104 ? 15.547 10.102 8.641 1 87.06 104 TYR A CA 1
ATOM 837 C C . TYR A 1 104 ? 15.32 9.953 7.145 1 87.06 104 TYR A C 1
ATOM 839 O O . TYR A 1 104 ? 14.688 8.992 6.695 1 87.06 104 TYR A O 1
ATOM 847 N N . ALA A 1 105 ? 15.781 10.836 6.32 1 90 105 ALA A N 1
ATOM 848 C CA . ALA A 1 105 ? 15.414 10.891 4.906 1 90 105 ALA A CA 1
ATOM 849 C C . ALA A 1 105 ? 15.938 9.672 4.156 1 90 105 ALA A C 1
ATOM 851 O O . ALA A 1 105 ? 15.227 9.094 3.324 1 90 105 ALA A O 1
ATOM 852 N N . ASP A 1 106 ? 17.094 9.258 4.465 1 89.94 106 ASP A N 1
ATOM 853 C CA . ASP A 1 106 ? 17.734 8.18 3.707 1 89.94 106 ASP A CA 1
ATOM 854 C C . ASP A 1 106 ? 16.969 6.867 3.873 1 89.94 106 ASP A C 1
ATOM 856 O O . ASP A 1 106 ? 16.594 6.242 2.885 1 89.94 106 ASP A O 1
ATOM 860 N N . PRO A 1 107 ? 16.734 6.488 5.145 1 88.12 107 PRO A N 1
ATOM 861 C CA . PRO A 1 107 ? 15.977 5.242 5.281 1 88.12 107 PRO A CA 1
ATOM 862 C C . PRO A 1 107 ? 14.594 5.328 4.645 1 88.12 107 PRO A C 1
ATOM 864 O O . PRO A 1 107 ? 14.125 4.355 4.047 1 88.12 107 PRO A O 1
ATOM 867 N N . ILE A 1 108 ? 13.906 6.379 4.691 1 88.31 108 ILE A N 1
ATOM 868 C CA . ILE A 1 108 ? 12.586 6.555 4.098 1 88.31 108 ILE A CA 1
ATOM 869 C C . ILE A 1 108 ? 12.688 6.477 2.576 1 88.31 108 ILE A C 1
ATOM 871 O O . ILE A 1 108 ? 11.867 5.824 1.928 1 88.31 108 ILE A O 1
ATOM 875 N N . ASN A 1 109 ? 13.727 7.172 2.055 1 90.94 109 ASN A N 1
ATOM 876 C CA . ASN A 1 109 ? 13.953 7.117 0.615 1 90.94 109 ASN A CA 1
ATOM 877 C C . ASN A 1 109 ? 14.117 5.68 0.129 1 90.94 109 ASN A C 1
ATOM 879 O O . ASN A 1 109 ? 13.609 5.316 -0.931 1 90.94 109 ASN A O 1
ATOM 883 N N . GLY A 1 110 ? 14.867 4.941 0.886 1 88 110 GLY A N 1
ATOM 884 C CA . GLY A 1 110 ? 15.039 3.543 0.531 1 88 110 GLY A CA 1
ATOM 885 C C . GLY A 1 110 ? 13.727 2.783 0.457 1 88 110 GLY A C 1
ATOM 886 O O . GLY A 1 110 ? 13.484 2.043 -0.498 1 88 110 GLY A O 1
ATOM 887 N N . ILE A 1 111 ? 12.852 2.984 1.419 1 82.12 111 ILE A N 1
ATOM 888 C CA . ILE A 1 111 ? 11.547 2.334 1.467 1 82.12 111 ILE A CA 1
ATOM 889 C C . ILE A 1 111 ? 10.719 2.76 0.261 1 82.12 111 ILE A C 1
ATOM 891 O O . ILE A 1 111 ? 10.109 1.922 -0.408 1 82.12 111 ILE A O 1
ATOM 895 N N . ILE A 1 112 ? 10.719 4.062 -0.073 1 86.25 112 ILE A N 1
ATOM 896 C CA . ILE A 1 112 ? 9.922 4.617 -1.162 1 86.25 112 ILE A CA 1
ATOM 897 C C . ILE A 1 112 ? 10.391 4.035 -2.492 1 86.25 112 ILE A C 1
ATOM 899 O O . ILE A 1 112 ? 9.578 3.623 -3.32 1 86.25 112 ILE A O 1
ATOM 903 N N . LYS A 1 113 ? 11.664 3.965 -2.654 1 84.38 113 LYS A N 1
ATOM 904 C CA . LYS A 1 113 ? 12.203 3.424 -3.898 1 84.38 113 LYS A CA 1
ATOM 905 C C . LYS A 1 113 ? 11.797 1.966 -4.09 1 84.38 113 LYS A C 1
ATOM 907 O O . LYS A 1 113 ? 11.445 1.555 -5.199 1 84.38 113 LYS A O 1
ATOM 912 N N . GLU A 1 114 ? 11.852 1.277 -3.039 1 77 114 GLU A N 1
ATOM 913 C CA . GLU A 1 114 ? 11.43 -0.118 -3.102 1 77 114 GLU A CA 1
ATOM 914 C C . GLU A 1 114 ? 9.953 -0.231 -3.479 1 77 114 GLU A C 1
ATOM 916 O O . GLU A 1 114 ? 9.578 -1.074 -4.297 1 77 114 GLU A O 1
ATOM 921 N N . ARG A 1 115 ? 9.156 0.618 -2.883 1 72.69 115 ARG A N 1
ATOM 922 C CA . ARG A 1 115 ? 7.723 0.585 -3.156 1 72.69 115 ARG A CA 1
ATOM 923 C C . ARG A 1 115 ? 7.43 0.974 -4.602 1 72.69 115 ARG A C 1
ATOM 925 O O . ARG A 1 115 ? 6.59 0.358 -5.258 1 72.69 115 ARG A O 1
ATOM 932 N N . ILE A 1 116 ? 8.102 1.997 -5.051 1 74.94 116 ILE A N 1
ATOM 933 C CA . ILE A 1 116 ? 7.938 2.449 -6.426 1 74.94 116 ILE A CA 1
ATOM 934 C C . ILE A 1 116 ? 8.289 1.317 -7.387 1 74.94 116 ILE A C 1
ATOM 936 O O . ILE A 1 116 ? 7.57 1.066 -8.352 1 74.94 116 ILE A O 1
ATOM 940 N N . ALA A 1 117 ? 9.367 0.658 -7.07 1 70.06 117 ALA A N 1
ATOM 941 C CA . ALA A 1 117 ? 9.781 -0.474 -7.891 1 70.06 117 ALA A CA 1
ATOM 942 C C . ALA A 1 117 ? 8.734 -1.579 -7.879 1 70.06 117 ALA A C 1
ATOM 944 O O . ALA A 1 117 ? 8.43 -2.166 -8.922 1 70.06 117 ALA A O 1
ATOM 945 N N . ASP A 1 118 ? 8.25 -1.767 -6.66 1 63.44 118 ASP A N 1
ATOM 946 C CA . ASP A 1 118 ? 7.246 -2.812 -6.504 1 63.44 118 ASP A CA 1
ATOM 947 C C . ASP A 1 118 ? 6 -2.506 -7.332 1 63.44 118 ASP A C 1
ATOM 949 O O . ASP A 1 118 ? 5.297 -3.42 -7.766 1 63.44 118 ASP A O 1
ATOM 953 N N . LEU A 1 119 ? 5.758 -1.224 -7.449 1 61.22 119 LEU A N 1
ATOM 954 C CA . LEU A 1 119 ? 4.609 -0.792 -8.234 1 61.22 119 LEU A CA 1
ATOM 955 C C . LEU A 1 119 ? 4.898 -0.914 -9.727 1 61.22 119 LEU A C 1
ATOM 957 O O . LEU A 1 119 ? 4.004 -0.729 -10.555 1 61.22 119 LEU A O 1
ATOM 961 N N . GLY A 1 120 ? 6.133 -1.205 -10.062 1 59.56 120 GLY A N 1
ATOM 962 C CA . GLY A 1 120 ? 6.504 -1.393 -11.453 1 59.56 120 GLY A CA 1
ATOM 963 C C . GLY A 1 120 ? 6.816 -0.091 -12.172 1 59.56 120 GLY A C 1
ATOM 964 O O . GLY A 1 120 ? 6.863 -0.049 -13.398 1 59.56 120 GLY A O 1
ATOM 965 N N . ILE A 1 121 ? 6.965 0.899 -11.375 1 63.72 121 ILE A N 1
ATOM 966 C CA . ILE A 1 121 ? 7.281 2.191 -11.969 1 63.72 121 ILE A CA 1
ATOM 967 C C . ILE A 1 121 ? 8.766 2.252 -12.312 1 63.72 121 ILE A C 1
ATOM 969 O O . ILE A 1 121 ? 9.617 2.18 -11.422 1 63.72 121 ILE A O 1
ATOM 973 N N . THR A 1 122 ? 9.133 2.307 -13.578 1 65.44 122 THR A N 1
ATOM 974 C CA . THR A 1 122 ? 10.523 2.242 -14.008 1 65.44 122 THR A CA 1
ATOM 975 C C . THR A 1 122 ? 11.062 3.639 -14.312 1 65.44 122 THR A C 1
ATOM 977 O O . THR A 1 122 ? 12.273 3.863 -14.289 1 65.44 122 THR A O 1
ATOM 980 N N . ASP A 1 123 ? 10.211 4.531 -14.609 1 71 123 ASP A N 1
ATOM 981 C CA . ASP A 1 123 ? 10.664 5.867 -14.992 1 71 123 ASP A CA 1
ATOM 982 C C . ASP A 1 123 ? 10.266 6.902 -13.945 1 71 123 ASP A C 1
ATOM 984 O O . ASP A 1 123 ? 9.812 7.996 -14.289 1 71 123 ASP A O 1
ATOM 988 N N . SER A 1 124 ? 10.438 6.434 -12.734 1 75.25 124 SER A N 1
ATOM 989 C CA . SER A 1 124 ? 10.078 7.359 -11.664 1 75.25 124 SER A CA 1
ATOM 990 C C . SER A 1 124 ? 11.047 8.539 -11.602 1 75.25 124 SER A C 1
ATOM 992 O O . SER A 1 124 ? 12.25 8.367 -11.805 1 75.25 124 SER A O 1
ATOM 994 N N . LYS A 1 125 ? 10.508 9.742 -11.375 1 79.06 125 LYS A N 1
ATOM 995 C CA . LYS A 1 125 ? 11.297 10.961 -11.195 1 79.06 125 LYS A CA 1
ATOM 996 C C . LYS A 1 125 ? 11.602 11.211 -9.719 1 79.06 125 LYS A C 1
ATOM 998 O O . LYS A 1 125 ? 12.062 12.289 -9.352 1 79.06 125 LYS A O 1
ATOM 1003 N N . PHE A 1 126 ? 11.297 10.18 -8.992 1 86.88 126 PHE A N 1
ATOM 1004 C CA . PHE A 1 126 ? 11.516 10.336 -7.555 1 86.88 126 PHE A CA 1
ATOM 1005 C C . PHE A 1 126 ? 13 10.5 -7.246 1 86.88 126 PHE A C 1
ATOM 1007 O O . PHE A 1 126 ? 13.805 9.625 -7.578 1 86.88 126 PHE A O 1
ATOM 1014 N N . ASN A 1 127 ? 13.328 11.609 -6.555 1 85.69 127 ASN A N 1
ATOM 1015 C CA . ASN A 1 127 ? 14.711 11.906 -6.219 1 85.69 127 ASN A CA 1
ATOM 1016 C C . ASN A 1 127 ? 14.898 12.086 -4.715 1 85.69 127 ASN A C 1
ATOM 1018 O O . ASN A 1 127 ? 15.883 12.695 -4.277 1 85.69 127 ASN A O 1
ATOM 1022 N N . GLY A 1 128 ? 13.961 11.641 -3.971 1 89.88 128 GLY A N 1
ATOM 1023 C CA . GLY A 1 128 ? 14.055 11.75 -2.523 1 89.88 128 GLY A CA 1
ATOM 1024 C C . GLY A 1 128 ? 13.016 12.672 -1.924 1 89.88 128 GLY A C 1
ATOM 1025 O O . GLY A 1 128 ? 12.484 13.547 -2.613 1 89.88 128 GLY A O 1
ATOM 1026 N N . ILE A 1 129 ? 12.766 12.406 -0.673 1 90.06 129 ILE A N 1
ATOM 1027 C CA . ILE A 1 129 ? 11.797 13.273 -0.005 1 90.06 129 ILE A CA 1
ATOM 1028 C C . ILE A 1 129 ? 12.453 14.617 0.32 1 90.06 129 ILE A C 1
ATOM 1030 O O . ILE A 1 129 ? 13.672 14.703 0.469 1 90.06 129 ILE A O 1
ATOM 1034 N N . SER A 1 130 ? 11.609 15.602 0.391 1 81 130 SER A N 1
ATOM 1035 C CA . SER A 1 130 ? 12.109 16.938 0.711 1 81 130 SER A CA 1
ATOM 1036 C C . SER A 1 130 ? 12.461 17.047 2.189 1 81 130 SER A C 1
ATOM 1038 O O . SER A 1 130 ? 11.648 16.703 3.055 1 81 130 SER A O 1
ATOM 1040 N N . THR A 1 131 ? 13.664 17.469 2.461 1 76.5 131 THR A N 1
ATOM 1041 C CA . THR A 1 131 ? 14.055 17.75 3.836 1 76.5 131 THR A CA 1
ATOM 1042 C C . THR A 1 131 ? 14.141 19.25 4.078 1 76.5 131 THR A C 1
ATOM 1044 O O . THR A 1 131 ? 14.18 19.703 5.227 1 76.5 131 THR A O 1
ATOM 1047 N N . TRP A 1 132 ? 14.156 19.938 2.971 1 68.5 132 TRP A N 1
ATOM 1048 C CA . TRP A 1 132 ? 14.242 21.391 3.057 1 68.5 132 TRP A CA 1
ATOM 1049 C C . TRP A 1 132 ? 12.859 22 3.219 1 68.5 132 TRP A C 1
ATOM 1051 O O . TRP A 1 132 ? 12.68 22.953 3.982 1 68.5 132 TRP A O 1
ATOM 1061 N N . PHE A 1 133 ? 12.023 21.406 2.367 1 75.69 133 PHE A N 1
ATOM 1062 C CA . PHE A 1 133 ? 10.625 21.812 2.525 1 75.69 133 PHE A CA 1
ATOM 1063 C C . PHE A 1 133 ? 9.836 20.703 3.223 1 75.69 133 PHE A C 1
ATOM 1065 O O . PHE A 1 133 ? 10.297 19.578 3.33 1 75.69 133 PHE A O 1
ATOM 1072 N N . ASN A 1 134 ? 8.797 21.203 3.844 1 86.31 134 ASN A N 1
ATOM 1073 C CA . ASN A 1 134 ? 7.965 20.188 4.484 1 86.31 134 ASN A CA 1
ATOM 1074 C C . ASN A 1 134 ? 7.43 19.172 3.473 1 86.31 134 ASN A C 1
ATOM 1076 O O . ASN A 1 134 ? 6.691 19.547 2.555 1 86.31 134 ASN A O 1
ATOM 1080 N N . GLN A 1 135 ? 7.977 18.031 3.51 1 91.81 135 GLN A N 1
ATOM 1081 C CA . GLN A 1 135 ? 7.469 16.938 2.686 1 91.81 135 GLN A CA 1
ATOM 1082 C C . GLN A 1 135 ? 5.984 16.688 2.945 1 91.81 135 GLN A C 1
ATOM 1084 O O . GLN A 1 135 ? 5.555 16.625 4.098 1 91.81 135 GLN A O 1
ATOM 1089 N N . GLU A 1 136 ? 5.23 16.641 1.871 1 93.56 136 GLU A N 1
ATOM 1090 C CA . GLU A 1 136 ? 3.807 16.344 1.988 1 93.56 136 GLU A CA 1
ATOM 1091 C C . GLU A 1 136 ? 3.586 14.914 2.488 1 93.56 136 GLU A C 1
ATOM 1093 O O . GLU A 1 136 ? 4.188 13.969 1.973 1 93.56 136 GLU A O 1
ATOM 1098 N N . TYR A 1 137 ? 2.771 14.828 3.512 1 93.12 137 TYR A N 1
ATOM 1099 C CA . TYR A 1 137 ? 2.416 13.523 4.07 1 93.12 137 TYR A CA 1
ATOM 1100 C C . TYR A 1 137 ? 1.105 13.602 4.844 1 93.12 137 TYR A C 1
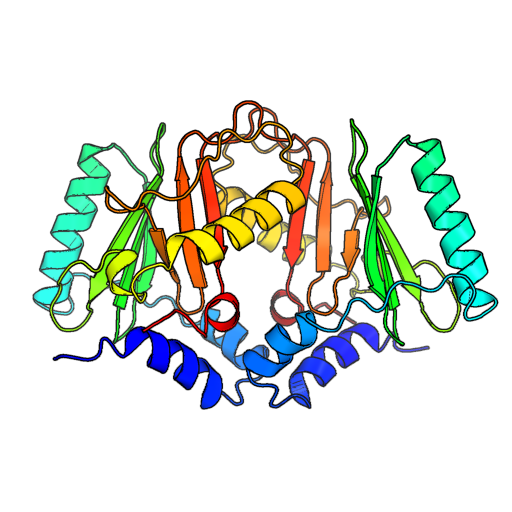ATOM 1102 O O . TYR A 1 137 ? 0.607 14.695 5.125 1 93.12 137 TYR A O 1
ATOM 1110 N N . TYR A 1 138 ? 0.545 12.508 5.098 1 90.5 138 TYR A N 1
ATOM 1111 C CA . TYR A 1 138 ? -0.549 12.43 6.059 1 90.5 138 TYR A CA 1
ATOM 1112 C C . TYR A 1 138 ? -0.469 11.141 6.867 1 90.5 138 TYR A C 1
ATOM 1114 O O . TYR A 1 138 ? 0.261 10.211 6.504 1 90.5 138 TYR A O 1
ATOM 1122 N N . LEU A 1 139 ? -1.142 11.219 7.988 1 83.56 139 LEU A N 1
ATOM 1123 C CA . LEU A 1 139 ? -1.185 10.055 8.859 1 83.56 139 LEU A CA 1
ATOM 1124 C C . LEU A 1 139 ? -2.547 9.367 8.789 1 83.56 139 LEU A C 1
ATOM 1126 O O . LEU A 1 139 ? -3.574 10.039 8.656 1 83.56 139 LEU A O 1
ATOM 1130 N N . GLU A 1 140 ? -2.49 8.109 8.75 1 78.06 140 GLU A N 1
ATOM 1131 C CA . GLU A 1 140 ? -3.613 7.27 9.164 1 78.06 140 GLU A CA 1
ATOM 1132 C C . GLU A 1 140 ? -3.338 6.609 10.516 1 78.06 140 GLU A C 1
ATOM 1134 O O . GLU A 1 140 ? -2.273 6.809 11.102 1 78.06 140 GLU A O 1
ATOM 1139 N N . ASP A 1 141 ? -4.312 5.996 10.969 1 63.78 141 ASP A N 1
ATOM 1140 C CA . ASP A 1 141 ? -4.156 5.449 12.312 1 63.78 141 ASP A CA 1
ATOM 1141 C C . ASP A 1 141 ? -2.936 4.531 12.398 1 63.78 141 ASP A C 1
ATOM 1143 O O . ASP A 1 141 ? -2.24 4.504 13.414 1 63.78 141 ASP A O 1
ATOM 1147 N N . PHE A 1 142 ? -2.535 3.943 11.258 1 61.28 142 PHE A N 1
ATOM 1148 C CA . PHE A 1 142 ? -1.487 2.934 11.367 1 61.28 142 PHE A CA 1
ATOM 1149 C C . PHE A 1 142 ? -0.414 3.148 10.305 1 61.28 142 PHE A C 1
ATOM 1151 O O . PHE A 1 142 ? 0.495 2.328 10.164 1 61.28 142 PHE A O 1
ATOM 1158 N N . THR A 1 143 ? -0.516 4.215 9.633 1 75.75 143 THR A N 1
ATOM 1159 C CA . THR A 1 143 ? 0.454 4.402 8.555 1 75.75 143 THR A CA 1
ATOM 1160 C C . THR A 1 143 ? 0.853 5.871 8.438 1 75.75 143 THR A C 1
ATOM 1162 O O . THR A 1 143 ? 0.061 6.762 8.75 1 75.75 143 THR A O 1
ATOM 1165 N N . ILE A 1 144 ? 2.102 6 8.117 1 84.62 144 ILE A N 1
ATOM 1166 C CA . ILE A 1 144 ? 2.602 7.273 7.617 1 84.62 144 ILE A CA 1
ATOM 1167 C C . ILE A 1 144 ? 2.594 7.27 6.09 1 84.62 144 ILE A C 1
ATOM 1169 O O . ILE A 1 144 ? 3.32 6.496 5.461 1 84.62 144 ILE A O 1
ATOM 1173 N N . ASN A 1 145 ? 1.812 8.125 5.547 1 86.75 145 ASN A N 1
ATOM 1174 C CA . ASN A 1 145 ? 1.688 8.117 4.094 1 86.75 145 ASN A CA 1
ATOM 1175 C C . ASN A 1 145 ? 2.461 9.273 3.463 1 86.75 145 ASN A C 1
ATOM 1177 O O . ASN A 1 145 ? 2.098 10.438 3.635 1 86.75 145 ASN A O 1
ATOM 1181 N N . ILE A 1 146 ? 3.494 8.953 2.719 1 91.75 146 ILE A N 1
ATOM 1182 C CA . ILE A 1 146 ? 4.324 9.953 2.059 1 91.75 146 ILE A CA 1
ATOM 1183 C C . ILE A 1 146 ? 3.73 10.297 0.694 1 91.75 146 ILE A C 1
ATOM 1185 O O . ILE A 1 146 ? 3.475 9.414 -0.122 1 91.75 146 ILE A O 1
ATOM 1189 N N . LEU A 1 147 ? 3.445 11.57 0.515 1 90.19 147 LEU A N 1
ATOM 1190 C CA . LEU A 1 147 ? 2.893 12.031 -0.754 1 90.19 147 LEU A CA 1
ATOM 1191 C C . LEU A 1 147 ? 4 12.492 -1.693 1 90.19 147 LEU A C 1
ATOM 1193 O O . LEU A 1 147 ? 4.793 13.375 -1.342 1 90.19 147 LEU A O 1
ATOM 1197 N N . LEU A 1 148 ? 4.094 11.844 -2.848 1 87.19 148 LEU A N 1
ATOM 1198 C CA . LEU A 1 148 ? 5.043 12.188 -3.904 1 87.19 148 LEU A CA 1
ATOM 1199 C C . LEU A 1 148 ? 4.324 12.828 -5.09 1 87.19 148 LEU A C 1
ATOM 1201 O O . LEU A 1 148 ? 3.543 12.164 -5.777 1 87.19 148 LEU A O 1
ATOM 1205 N N . ASN A 1 149 ? 4.629 14.086 -5.34 1 83.88 149 ASN A N 1
ATOM 1206 C CA . ASN A 1 149 ? 3.98 14.812 -6.426 1 83.88 149 ASN A CA 1
ATOM 1207 C C . ASN A 1 149 ? 4.855 14.859 -7.676 1 83.88 149 ASN A C 1
ATOM 1209 O O . ASN A 1 149 ? 6.055 15.125 -7.586 1 83.88 149 ASN A O 1
ATOM 1213 N N . ASN A 1 150 ? 4.262 14.539 -8.836 1 76.56 150 ASN A N 1
ATOM 1214 C CA . ASN A 1 150 ? 4.898 14.617 -10.148 1 76.56 150 ASN A CA 1
ATOM 1215 C C . ASN A 1 150 ? 6.062 13.633 -10.266 1 76.56 150 ASN A C 1
ATOM 1217 O O . ASN A 1 150 ? 7.137 13.992 -10.742 1 76.56 150 ASN A O 1
ATOM 1221 N N . VAL A 1 151 ? 5.879 12.508 -9.703 1 74.44 151 VAL A N 1
ATOM 1222 C CA . VAL A 1 151 ? 7.016 11.586 -9.688 1 74.44 151 VAL A CA 1
ATOM 1223 C C . VAL A 1 151 ? 6.84 10.531 -10.773 1 74.44 151 VAL A C 1
ATOM 1225 O O . VAL A 1 151 ? 7.773 9.781 -11.078 1 74.44 151 VAL A O 1
ATOM 1228 N N . THR A 1 152 ? 5.684 10.445 -11.32 1 68.12 152 THR A N 1
ATOM 1229 C CA . THR A 1 152 ? 5.523 9.477 -12.398 1 68.12 152 THR A CA 1
ATOM 1230 C C . THR A 1 152 ? 5.086 10.172 -13.68 1 68.12 152 THR A C 1
ATOM 1232 O O . THR A 1 152 ? 4.445 11.219 -13.641 1 68.12 152 THR A O 1
ATOM 1235 N N . SER A 1 153 ? 5.887 10.023 -14.641 1 58.59 153 SER A N 1
ATOM 1236 C CA . SER A 1 153 ? 5.418 10.531 -15.93 1 58.59 153 SER A CA 1
ATOM 1237 C C . SER A 1 153 ? 4.305 9.656 -16.5 1 58.59 153 SER A C 1
ATOM 1239 O O . SER A 1 153 ? 3.283 10.172 -16.969 1 58.59 153 SER A O 1
ATOM 1241 N N . LEU A 1 154 ? 4.707 8.461 -16.922 1 49.88 154 LEU A N 1
ATOM 1242 C CA . LEU A 1 154 ? 3.848 7.465 -17.547 1 49.88 154 LEU A CA 1
ATOM 1243 C C . LEU A 1 154 ? 3.4 6.41 -16.547 1 49.88 154 LEU A C 1
ATOM 1245 O O . LEU A 1 154 ? 4.23 5.82 -15.852 1 49.88 154 LEU A O 1
ATOM 1249 N N . ALA A 1 155 ? 2.496 6.734 -15.844 1 50.78 155 ALA A N 1
ATOM 1250 C CA . ALA A 1 155 ? 2.096 5.758 -14.836 1 50.78 155 ALA A CA 1
ATOM 1251 C C . ALA A 1 155 ? 1.924 4.371 -15.445 1 50.78 155 ALA A C 1
ATOM 1253 O O . ALA A 1 155 ? 1.539 4.242 -16.609 1 50.78 155 ALA A O 1
ATOM 1254 N N . ASP A 1 156 ? 2.688 3.348 -14.969 1 59.19 156 ASP A N 1
ATOM 1255 C CA . ASP A 1 156 ? 2.535 1.932 -15.289 1 59.19 156 ASP A CA 1
ATOM 1256 C C . ASP A 1 156 ? 1.063 1.525 -15.289 1 59.19 156 ASP A C 1
ATOM 1258 O O . ASP A 1 156 ? 0.294 1.951 -14.43 1 59.19 156 ASP A O 1
ATOM 1262 N N . LYS A 1 157 ? 0.702 1.024 -16.516 1 70.06 157 LYS A N 1
ATOM 1263 C CA . LYS A 1 157 ? -0.684 0.632 -16.766 1 70.06 157 LYS A CA 1
ATOM 1264 C C . LYS A 1 157 ? -1.083 -0.545 -15.875 1 70.06 157 LYS A C 1
ATOM 1266 O O . LYS A 1 157 ? -2.264 -0.89 -15.789 1 70.06 157 LYS A O 1
ATOM 1271 N N . ASN A 1 158 ? 0.035 -1.194 -15.25 1 75.38 158 ASN A N 1
ATOM 1272 C CA . ASN A 1 158 ? -0.245 -2.338 -14.391 1 75.38 158 ASN A CA 1
ATOM 1273 C C . ASN A 1 158 ? -0.11 -1.976 -12.914 1 75.38 158 ASN A C 1
ATOM 1275 O O . ASN A 1 158 ? 0.772 -1.202 -12.539 1 75.38 158 ASN A O 1
ATOM 1279 N N . LEU A 1 159 ? -1.037 -2.475 -12.055 1 77.19 159 LEU A N 1
ATOM 1280 C CA . LEU A 1 159 ? -1.035 -2.221 -10.617 1 77.19 159 LEU A CA 1
ATOM 1281 C C . LEU A 1 159 ? -0.963 -3.527 -9.836 1 77.19 159 LEU A C 1
ATOM 1283 O O . LEU A 1 159 ? -1.489 -4.551 -10.281 1 77.19 159 LEU A O 1
ATOM 1287 N N . SER A 1 160 ? -0.278 -3.561 -8.734 1 83.75 160 SER A N 1
ATOM 1288 C CA . SER A 1 160 ? -0.361 -4.586 -7.699 1 83.75 160 SER A CA 1
ATOM 1289 C C . SER A 1 160 ? -1.014 -4.039 -6.434 1 83.75 160 SER A C 1
ATOM 1291 O O . SER A 1 160 ? -0.514 -3.086 -5.832 1 83.75 160 SER A O 1
ATOM 1293 N N . ILE A 1 161 ? -2.133 -4.582 -6.051 1 83.31 161 ILE A N 1
ATOM 1294 C CA . ILE A 1 161 ? -2.91 -4.102 -4.91 1 83.31 161 ILE A CA 1
ATOM 1295 C C . ILE A 1 161 ? -2.834 -5.117 -3.771 1 83.31 161 ILE A C 1
ATOM 1297 O O . ILE A 1 161 ? -3.367 -6.223 -3.881 1 83.31 161 ILE A O 1
ATOM 1301 N N . PRO A 1 162 ? -2.227 -4.766 -2.727 1 81.38 162 PRO A N 1
ATOM 1302 C CA . PRO A 1 162 ? -2.182 -5.68 -1.585 1 81.38 162 PRO A CA 1
ATOM 1303 C C . PRO A 1 162 ? -3.494 -5.719 -0.807 1 81.38 162 PRO A C 1
ATOM 1305 O O . PRO A 1 162 ? -4.105 -4.676 -0.566 1 81.38 162 PRO A O 1
ATOM 1308 N N . ILE A 1 163 ? -3.943 -6.918 -0.603 1 77.94 163 ILE A N 1
ATOM 1309 C CA . ILE A 1 163 ? -5.09 -7.168 0.263 1 77.94 163 ILE A CA 1
ATOM 1310 C C . ILE A 1 163 ? -4.645 -7.938 1.504 1 77.94 163 ILE A C 1
ATOM 1312 O O . ILE A 1 163 ? -4.008 -8.992 1.395 1 77.94 163 ILE A O 1
ATOM 1316 N N . TYR A 1 164 ? -5.004 -7.395 2.557 1 69.88 164 TYR A N 1
ATOM 1317 C CA . TYR A 1 164 ? -4.668 -8.062 3.807 1 69.88 164 TYR A CA 1
ATOM 1318 C C . TYR A 1 164 ? -5.762 -9.047 4.207 1 69.88 164 TYR A C 1
ATOM 1320 O O . TYR A 1 164 ? -6.949 -8.758 4.059 1 69.88 164 TYR A O 1
ATOM 1328 N N . PRO A 1 165 ? -5.277 -10.195 4.742 1 66.75 165 PRO A N 1
ATOM 1329 C CA . PRO A 1 165 ? -6.246 -11.25 5.066 1 66.75 165 PRO A CA 1
ATOM 1330 C C . PRO A 1 165 ? -7.367 -10.75 5.977 1 66.75 165 PRO A C 1
ATOM 1332 O O . PRO A 1 165 ? -8.516 -11.195 5.844 1 66.75 165 PRO A O 1
ATOM 1335 N N . ILE A 1 166 ? -7.098 -9.789 6.754 1 63.19 166 ILE A N 1
ATOM 1336 C CA . ILE A 1 166 ? -8.102 -9.258 7.676 1 63.19 166 ILE A CA 1
ATOM 1337 C C . ILE A 1 166 ? -9.211 -8.57 6.887 1 63.19 166 ILE A C 1
ATOM 1339 O O . ILE A 1 166 ? -10.367 -8.555 7.316 1 63.19 166 ILE A O 1
ATOM 1343 N N . GLU A 1 167 ? -8.938 -7.98 5.781 1 69.81 167 GLU A N 1
ATOM 1344 C CA . GLU A 1 167 ? -9.906 -7.27 4.953 1 69.81 167 GLU A CA 1
ATOM 1345 C C . GLU A 1 167 ? -10.875 -8.242 4.289 1 69.81 167 GLU A C 1
ATOM 1347 O O . GLU A 1 167 ? -11.953 -7.836 3.832 1 69.81 167 GLU A O 1
ATOM 1352 N N . VAL A 1 168 ? -10.469 -9.523 4.246 1 71.25 168 VAL A N 1
ATOM 1353 C CA . VAL A 1 168 ? -11.281 -10.508 3.535 1 71.25 168 VAL A CA 1
ATOM 1354 C C . VAL A 1 168 ? -11.547 -11.711 4.438 1 71.25 168 VAL A C 1
ATOM 1356 O O . VAL A 1 168 ? -11.75 -12.82 3.955 1 71.25 168 VAL A O 1
ATOM 1359 N N . ARG A 1 169 ? -11.484 -11.531 5.734 1 70.81 169 ARG A N 1
ATOM 1360 C CA . ARG A 1 169 ? -11.578 -12.609 6.715 1 70.81 169 ARG A CA 1
ATOM 1361 C C . ARG A 1 169 ? -12.891 -13.375 6.559 1 70.81 169 ARG A C 1
ATOM 1363 O O . ARG A 1 169 ? -12.93 -14.586 6.75 1 70.81 169 ARG A O 1
ATOM 1370 N N . GLY A 1 170 ? -13.875 -12.773 6.227 1 67.25 170 GLY A N 1
ATOM 1371 C CA . GLY A 1 170 ? -15.172 -13.422 6.121 1 67.25 170 GLY A CA 1
ATOM 1372 C C . GLY A 1 170 ? -15.336 -14.242 4.855 1 67.25 170 GLY A C 1
ATOM 1373 O O . GLY A 1 170 ? -16.281 -15.023 4.73 1 67.25 170 GLY A O 1
ATOM 1374 N N . ILE A 1 171 ? -14.32 -14.109 3.932 1 73.81 171 ILE A N 1
ATOM 1375 C CA . ILE A 1 171 ? -14.531 -14.766 2.646 1 73.81 171 ILE A CA 1
ATOM 1376 C C . ILE A 1 171 ? -13.305 -15.602 2.281 1 73.81 171 ILE A C 1
ATOM 1378 O O . ILE A 1 171 ? -13.281 -16.25 1.234 1 73.81 171 ILE A O 1
ATOM 1382 N N . ILE A 1 172 ? -12.297 -15.516 3.066 1 65.25 172 ILE A N 1
ATOM 1383 C CA . ILE A 1 172 ? -11.102 -16.312 2.809 1 65.25 172 ILE A CA 1
ATOM 1384 C C . ILE A 1 172 ? -11.273 -17.703 3.406 1 65.25 172 ILE A C 1
ATOM 1386 O O . ILE A 1 172 ? -11.883 -17.859 4.469 1 65.25 172 ILE A O 1
ATOM 1390 N N . LYS A 1 173 ? -10.82 -18.812 2.73 1 69.88 173 LYS A N 1
ATOM 1391 C CA . LYS A 1 173 ? -10.945 -20.188 3.201 1 69.88 173 LYS A CA 1
ATOM 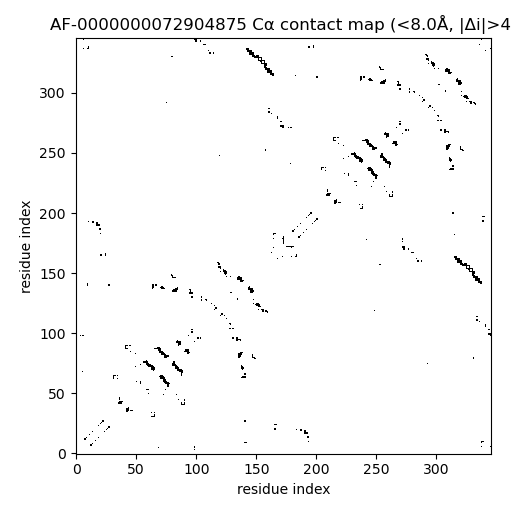1392 C C . LYS A 1 173 ? -9.961 -20.469 4.332 1 69.88 173 LYS A C 1
ATOM 1394 O O . LYS A 1 173 ? -8.867 -19.906 4.367 1 69.88 173 LYS A O 1
ATOM 1399 N N . MET B 1 1 ? -11.281 -33.469 1.121 1 20.84 1 MET B N 1
ATOM 1400 C CA . MET B 1 1 ? -11.844 -32.188 1.511 1 20.84 1 MET B CA 1
ATOM 1401 C C . MET B 1 1 ? -10.781 -31.281 2.125 1 20.84 1 MET B C 1
ATOM 1403 O O . MET B 1 1 ? -10.641 -31.219 3.348 1 20.84 1 MET B O 1
ATOM 1407 N N . LYS B 1 2 ? -9.594 -31.219 1.612 1 21.38 2 LYS B N 1
ATOM 1408 C CA . LYS B 1 2 ? -8.328 -30.766 2.176 1 21.38 2 LYS B CA 1
ATOM 1409 C C . LYS B 1 2 ? -8.281 -29.234 2.256 1 21.38 2 LYS B C 1
ATOM 1411 O O . LYS B 1 2 ? -8.414 -28.562 1.24 1 21.38 2 LYS B O 1
ATOM 1416 N N . LYS B 1 3 ? -8.82 -28.766 3.441 1 25.28 3 LYS B N 1
ATOM 1417 C CA . LYS B 1 3 ? -9.086 -27.406 3.91 1 25.28 3 LYS B CA 1
ATOM 1418 C C . LYS B 1 3 ? -7.863 -26.5 3.723 1 25.28 3 LYS B C 1
ATOM 1420 O O . LYS B 1 3 ? -6.793 -26.797 4.262 1 25.28 3 LYS B O 1
ATOM 1425 N N . ILE B 1 4 ? -7.832 -26.109 2.607 1 22.91 4 ILE B N 1
ATOM 1426 C CA . ILE B 1 4 ? -6.734 -25.203 2.273 1 22.91 4 ILE B CA 1
ATOM 1427 C C . ILE B 1 4 ? -6.594 -24.141 3.359 1 22.91 4 ILE B C 1
ATOM 1429 O O . ILE B 1 4 ? -7.512 -23.344 3.582 1 22.91 4 ILE B O 1
ATOM 1433 N N . LEU B 1 5 ? -5.93 -24.484 4.453 1 25.47 5 LEU B N 1
ATOM 1434 C CA . LEU B 1 5 ? -5.598 -23.891 5.75 1 25.47 5 LEU B CA 1
ATOM 1435 C C . LEU B 1 5 ? -4.797 -22.609 5.578 1 25.47 5 LEU B C 1
ATOM 1437 O O . LEU B 1 5 ? -4.312 -22.047 6.555 1 25.47 5 LEU B O 1
ATOM 1441 N N . ILE B 1 6 ? -4.699 -22.328 4.297 1 27.69 6 ILE B N 1
ATOM 1442 C CA . ILE B 1 6 ? -3.826 -21.172 4.105 1 27.69 6 ILE B CA 1
ATOM 1443 C C . ILE B 1 6 ? -4.453 -19.938 4.754 1 27.69 6 ILE B C 1
ATOM 1445 O O . ILE B 1 6 ? -3.77 -19.188 5.449 1 27.69 6 ILE B O 1
ATOM 1449 N N . GLY B 1 7 ? -5.746 -19.781 4.586 1 33.16 7 GLY B N 1
ATOM 1450 C CA . GLY B 1 7 ? -6.426 -18.656 5.191 1 33.16 7 GLY B CA 1
ATOM 1451 C C . GLY B 1 7 ? -6.328 -18.641 6.707 1 33.16 7 GLY B C 1
ATOM 1452 O O . GLY B 1 7 ? -6.031 -17.594 7.301 1 33.16 7 GLY B O 1
ATOM 1453 N N . VAL B 1 8 ? -6.551 -19.766 7.258 1 30.25 8 VAL B N 1
ATOM 1454 C CA . VAL B 1 8 ? -6.445 -19.938 8.703 1 30.25 8 VAL B CA 1
ATOM 1455 C C . VAL B 1 8 ? -5.004 -19.703 9.148 1 30.25 8 VAL B C 1
ATOM 1457 O O . VAL B 1 8 ? -4.762 -19.031 10.148 1 30.25 8 VAL B O 1
ATOM 1460 N N . SER B 1 9 ? -4.188 -20.297 8.367 1 27.83 9 SER B N 1
ATOM 1461 C CA . SER B 1 9 ? -2.791 -20.156 8.758 1 27.83 9 SER B CA 1
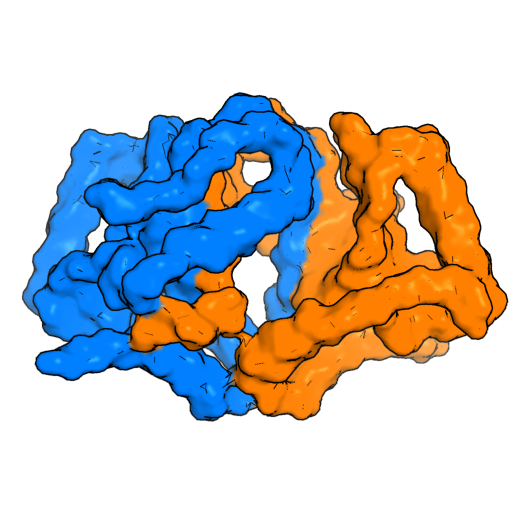ATOM 1462 C C . SER B 1 9 ? -2.346 -18.703 8.695 1 27.83 9 SER B C 1
ATOM 1464 O O . SER B 1 9 ? -1.619 -18.219 9.57 1 27.83 9 SER B O 1
ATOM 1466 N N . MET B 1 10 ? -2.871 -18.094 7.66 1 28.48 10 MET B N 1
ATOM 1467 C CA . MET B 1 10 ? -2.592 -16.656 7.637 1 28.48 10 MET B CA 1
ATOM 1468 C C . MET B 1 10 ? -3.221 -15.969 8.844 1 28.48 10 MET B C 1
ATOM 1470 O O . MET B 1 10 ? -2.592 -15.109 9.469 1 28.48 10 MET B O 1
ATOM 1474 N N . LEU B 1 11 ? -4.375 -16.359 9.211 1 31.89 11 LEU B N 1
ATOM 1475 C CA . LEU B 1 11 ? -5.066 -15.859 10.398 1 31.89 11 LEU B CA 1
ATOM 1476 C C . LEU B 1 11 ? -4.359 -16.328 11.672 1 31.89 11 LEU B C 1
ATOM 1478 O O . LEU B 1 11 ? -4.215 -15.547 12.625 1 31.89 11 LEU B O 1
ATOM 1482 N N . ILE B 1 12 ? -4.176 -17.531 11.742 1 31.72 12 ILE B N 1
ATOM 1483 C CA . ILE B 1 12 ? -3.455 -18.078 12.891 1 31.72 12 ILE B CA 1
ATOM 1484 C C . ILE B 1 12 ? -2.082 -17.422 12.992 1 31.72 12 ILE B C 1
ATOM 1486 O O . ILE B 1 12 ? -1.645 -17.047 14.086 1 31.72 12 ILE B O 1
ATOM 1490 N N . ALA B 1 13 ? -1.471 -17.484 11.859 1 30.48 13 ALA B N 1
ATOM 1491 C CA . ALA B 1 13 ? -0.199 -16.766 11.898 1 30.48 13 ALA B CA 1
ATOM 1492 C C . ALA B 1 13 ? -0.388 -15.336 12.414 1 30.48 13 ALA B C 1
ATOM 1494 O O . ALA B 1 13 ? 0.415 -14.844 13.211 1 30.48 13 ALA B O 1
ATOM 1495 N N . LEU B 1 14 ? -1.549 -14.906 12.133 1 30.09 14 LEU B N 1
ATOM 1496 C CA . LEU B 1 14 ? -1.98 -13.625 12.68 1 30.09 14 LEU B CA 1
ATOM 1497 C C . LEU B 1 14 ? -2.383 -13.766 14.141 1 30.09 14 LEU B C 1
ATOM 1499 O O . LEU B 1 14 ? -2.055 -12.914 14.969 1 30.09 14 LEU B O 1
ATOM 1503 N N . ASN B 1 15 ? -3.176 -14.703 14.508 1 30.14 15 ASN B N 1
ATOM 1504 C CA . ASN B 1 15 ? -3.596 -14.945 15.883 1 30.14 15 ASN B CA 1
ATOM 1505 C C . ASN B 1 15 ? -2.422 -15.367 16.766 1 30.14 15 ASN B C 1
ATOM 1507 O O . ASN B 1 15 ? -2.365 -15.016 17.938 1 30.14 15 ASN B O 1
ATOM 1511 N N . THR B 1 16 ? -1.862 -16.469 16.547 1 29.69 16 THR B N 1
ATOM 1512 C CA . THR B 1 16 ? -0.761 -16.875 17.406 1 29.69 16 THR B CA 1
ATOM 1513 C C . THR B 1 16 ? 0.275 -15.766 17.531 1 29.69 16 THR B C 1
ATOM 1515 O O . THR B 1 16 ? 1.105 -15.781 18.438 1 29.69 16 THR B O 1
ATOM 1518 N N . PHE B 1 17 ? 0.502 -15.203 16.422 1 28.8 17 PHE B N 1
ATOM 1519 C CA . PHE B 1 17 ? 1.408 -14.078 16.625 1 28.8 17 PHE B CA 1
ATOM 1520 C C . PHE B 1 17 ? 0.711 -12.953 17.375 1 28.8 17 PHE B C 1
ATOM 1522 O O . PHE B 1 17 ? -0.239 -12.352 16.875 1 28.8 17 PHE B O 1
ATOM 1529 N N . SER B 1 18 ? 0.273 -12.844 18.562 1 27.88 18 SER B N 1
ATOM 1530 C CA . SER B 1 18 ? 0.667 -11.805 19.516 1 27.88 18 SER B CA 1
ATOM 1531 C C . SER B 1 18 ? 1.855 -11.008 18.984 1 27.88 18 SER B C 1
ATOM 1533 O O . SER B 1 18 ? 2.844 -10.812 19.703 1 27.88 18 SER B O 1
ATOM 1535 N N . PHE B 1 19 ? 2.373 -11.133 17.938 1 29.12 19 PHE B N 1
ATOM 1536 C CA . PHE B 1 19 ? 3.504 -10.695 17.141 1 29.12 19 PHE B CA 1
ATOM 1537 C C . PHE B 1 19 ? 3.539 -9.18 17.031 1 29.12 19 PHE B C 1
ATOM 1539 O O . PHE B 1 19 ? 2.59 -8.562 16.531 1 29.12 19 PHE B O 1
ATOM 1546 N N . THR B 1 20 ? 4.059 -8.531 17.906 1 32.06 20 THR B N 1
ATOM 1547 C CA . THR B 1 20 ? 4.465 -7.133 17.891 1 32.06 20 THR B CA 1
ATOM 1548 C C . THR B 1 20 ? 4.777 -6.684 16.453 1 32.06 20 THR B C 1
ATOM 1550 O O . THR B 1 20 ? 5.148 -7.5 15.617 1 32.06 20 THR B O 1
ATOM 1553 N N . LEU B 1 21 ? 4.02 -5.758 15.859 1 30.61 21 LEU B N 1
ATOM 1554 C CA . LEU B 1 21 ? 4.488 -5.074 14.656 1 30.61 21 LEU B CA 1
ATOM 1555 C C . LEU B 1 21 ? 5.973 -5.34 14.422 1 30.61 21 LEU B C 1
ATOM 1557 O O . LEU B 1 21 ? 6.406 -5.5 13.281 1 30.61 21 LEU B O 1
ATOM 1561 N N . ARG B 1 22 ? 6.68 -5.547 15.516 1 30.58 22 ARG B N 1
ATOM 1562 C CA . ARG B 1 22 ? 8.102 -5.879 15.461 1 30.58 22 ARG B CA 1
ATOM 1563 C C . ARG B 1 22 ? 8.32 -7.25 14.836 1 30.58 22 ARG B C 1
ATOM 1565 O O . ARG B 1 22 ? 9.172 -7.41 13.961 1 30.58 22 ARG B O 1
ATOM 1572 N N . GLU B 1 23 ? 7.637 -8.203 15.344 1 36.16 23 GLU B N 1
ATOM 1573 C CA . GLU B 1 23 ? 7.914 -9.531 14.805 1 36.16 23 GLU B CA 1
ATOM 1574 C C . GLU B 1 23 ? 7.379 -9.68 13.383 1 36.16 23 GLU B C 1
ATOM 1576 O O . GLU B 1 23 ? 8.016 -10.312 12.539 1 36.16 23 GLU B O 1
ATOM 1581 N N . PHE B 1 24 ? 6.285 -9.133 13.102 1 32.53 24 PHE B N 1
ATOM 1582 C CA . PHE B 1 24 ? 5.805 -9.086 11.727 1 32.53 24 PHE B CA 1
ATOM 1583 C C . PHE B 1 24 ? 6.809 -8.375 10.828 1 32.53 24 PHE B C 1
ATOM 1585 O O . PHE B 1 24 ? 7.172 -8.891 9.766 1 32.53 24 PHE B O 1
ATOM 1592 N N . TYR B 1 25 ? 7.109 -7.176 11.18 1 34.66 25 TYR B N 1
ATOM 1593 C CA . TYR B 1 25 ? 8.164 -6.457 10.469 1 34.66 25 TYR B CA 1
ATOM 1594 C C . TYR B 1 25 ? 9.492 -7.195 10.562 1 34.66 25 TYR B C 1
ATOM 1596 O O . TYR B 1 25 ? 10.266 -7.223 9.602 1 34.66 25 TYR B O 1
ATOM 1604 N N . LEU B 1 26 ? 9.703 -7.672 11.758 1 34.09 26 LEU B N 1
ATOM 1605 C CA . LEU B 1 26 ? 10.93 -8.445 11.898 1 34.09 26 LEU B CA 1
ATOM 1606 C C . LEU B 1 26 ? 10.844 -9.742 11.102 1 34.09 26 LEU B C 1
ATOM 1608 O O . LEU B 1 26 ? 11.859 -10.227 10.586 1 34.09 26 LEU B O 1
ATOM 1612 N N . SER B 1 27 ? 9.711 -10.219 11.102 1 33.19 27 SER B N 1
ATOM 1613 C CA . SER B 1 27 ? 9.648 -11.438 10.305 1 33.19 27 SER B CA 1
ATOM 1614 C C . SER B 1 27 ? 9.648 -11.117 8.812 1 33.19 27 SER B C 1
ATOM 1616 O O . SER B 1 27 ? 10.016 -11.961 7.992 1 33.19 27 SER B O 1
ATOM 1618 N N . ASN B 1 28 ? 9.07 -10.031 8.523 1 35.06 28 ASN B N 1
ATOM 1619 C CA . ASN B 1 28 ? 9.281 -9.727 7.113 1 35.06 28 ASN B CA 1
ATOM 1620 C C . ASN B 1 28 ? 10.773 -9.648 6.77 1 35.06 28 ASN B C 1
ATOM 1622 O O . ASN B 1 28 ? 11.133 -9.453 5.609 1 35.06 28 ASN B O 1
ATOM 1626 N N . THR B 1 29 ? 11.492 -9.203 7.777 1 32.81 29 THR B N 1
ATOM 1627 C CA . THR B 1 29 ? 12.906 -9.461 7.512 1 32.81 29 THR B CA 1
ATOM 1628 C C . THR B 1 29 ? 13.188 -10.953 7.492 1 32.81 29 THR B C 1
ATOM 1630 O O . THR B 1 29 ? 14.32 -11.383 7.75 1 32.81 29 THR B O 1
ATOM 1633 N N . VAL B 1 30 ? 12.148 -11.812 7.836 1 32.53 30 VAL B N 1
ATOM 1634 C CA . VAL B 1 30 ? 12.594 -13.172 7.531 1 32.53 30 VAL B CA 1
ATOM 1635 C C . VAL B 1 30 ? 13.391 -13.172 6.23 1 32.53 30 VAL B C 1
ATOM 1637 O O . VAL B 1 30 ? 12.953 -12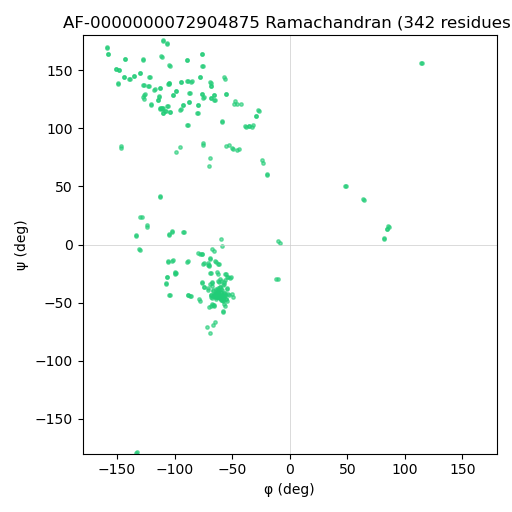.617 5.223 1 32.53 30 VAL B O 1
ATOM 1640 N N . SER B 1 31 ? 14.461 -13.219 6.391 1 33.62 31 SER B N 1
ATOM 1641 C CA . SER B 1 31 ? 15.359 -13.586 5.297 1 33.62 31 SER B CA 1
ATOM 1642 C C . SER B 1 31 ? 14.633 -14.383 4.223 1 33.62 31 SER B C 1
ATOM 1644 O O . SER B 1 31 ? 14.078 -15.453 4.5 1 33.62 31 SER B O 1
ATOM 1646 N N . GLN B 1 32 ? 13.711 -13.672 3.457 1 37.47 32 GLN B N 1
ATOM 1647 C CA . GLN B 1 32 ? 13.453 -14.461 2.254 1 37.47 32 GLN B CA 1
ATOM 1648 C C . GLN B 1 32 ? 14.57 -15.469 2.012 1 37.47 32 GLN B C 1
ATOM 1650 O O . GLN B 1 32 ? 15.648 -15.109 1.525 1 37.47 32 GLN B O 1
ATOM 1655 N N . GLU B 1 33 ? 14.711 -16.281 2.916 1 44.75 33 GLU B N 1
ATOM 1656 C CA . GLU B 1 33 ? 15.656 -17.328 2.529 1 44.75 33 GLU B CA 1
ATOM 1657 C C . GLU B 1 33 ? 15.641 -17.547 1.02 1 44.75 33 GLU B C 1
ATOM 1659 O O . GLU B 1 33 ? 14.57 -17.578 0.402 1 44.75 33 GLU B O 1
ATOM 1664 N N . ALA B 1 34 ? 16.609 -17.219 0.36 1 55.22 34 ALA B N 1
ATOM 1665 C CA . ALA B 1 34 ? 16.797 -17.469 -1.066 1 55.22 34 ALA B CA 1
ATOM 1666 C C . ALA B 1 34 ? 16.125 -18.781 -1.48 1 55.22 34 ALA B C 1
ATOM 1668 O O . ALA B 1 34 ? 16.25 -19.797 -0.787 1 55.22 34 ALA B O 1
ATOM 1669 N N . PHE B 1 35 ? 14.984 -18.625 -2.102 1 65.56 35 PHE B N 1
ATOM 1670 C CA . PHE B 1 35 ? 14.422 -19.812 -2.732 1 65.56 35 PHE B CA 1
ATOM 1671 C C . PHE B 1 35 ? 15.523 -20.703 -3.287 1 65.56 35 PHE B C 1
ATOM 1673 O O . PHE B 1 35 ? 16.312 -20.266 -4.125 1 65.56 35 PHE B O 1
ATOM 1680 N N . ASP B 1 36 ? 15.781 -21.734 -2.533 1 69.94 36 ASP B N 1
ATOM 1681 C CA . ASP B 1 36 ? 16.734 -22.719 -3.055 1 69.94 36 ASP B CA 1
ATOM 1682 C C . ASP B 1 36 ? 16.016 -23.781 -3.891 1 69.94 36 ASP B C 1
ATOM 1684 O O . ASP B 1 36 ? 15.406 -24.703 -3.346 1 69.94 36 ASP B O 1
ATOM 1688 N N . LYS B 1 37 ? 16.125 -23.641 -5.137 1 71.06 37 LYS B N 1
ATOM 1689 C CA . LYS B 1 37 ? 15.461 -24.531 -6.094 1 71.06 37 LYS B CA 1
ATOM 1690 C C . LYS B 1 37 ? 15.953 -25.969 -5.945 1 71.06 37 LYS B C 1
ATOM 1692 O O . LYS B 1 37 ? 15.312 -26.906 -6.426 1 71.06 37 LYS B O 1
ATOM 1697 N N . ASN B 1 38 ? 17.031 -26.109 -5.305 1 71.38 38 ASN B N 1
ATOM 1698 C CA . ASN B 1 38 ? 17.641 -27.438 -5.262 1 71.38 38 ASN B CA 1
ATOM 1699 C C . ASN B 1 38 ? 17.375 -28.125 -3.922 1 71.38 38 ASN B C 1
ATOM 1701 O O . ASN B 1 38 ? 17.938 -29.172 -3.641 1 71.38 38 ASN B O 1
ATOM 1705 N N . THR B 1 39 ? 16.469 -27.516 -3.152 1 72.25 39 THR B N 1
ATOM 1706 C CA . THR B 1 39 ? 16.281 -28.062 -1.811 1 72.25 39 THR B CA 1
ATOM 1707 C C . THR B 1 39 ? 15.508 -29.375 -1.861 1 72.25 39 THR B C 1
ATOM 1709 O O . THR B 1 39 ? 15.797 -30.297 -1.094 1 72.25 39 THR B O 1
ATOM 1712 N N . ASN B 1 40 ? 14.539 -29.531 -2.75 1 83.56 40 ASN B N 1
ATOM 1713 C CA . ASN B 1 40 ? 13.773 -30.766 -2.951 1 83.56 40 ASN B CA 1
ATOM 1714 C C . ASN B 1 40 ? 13.125 -30.797 -4.332 1 83.56 40 ASN B C 1
ATOM 1716 O O . ASN B 1 40 ? 13.25 -29.844 -5.105 1 83.56 40 ASN B O 1
ATOM 1720 N N . ALA B 1 41 ? 12.609 -31.953 -4.664 1 89.62 41 ALA B N 1
ATOM 1721 C CA . ALA B 1 41 ? 12.039 -32.188 -5.988 1 89.62 41 ALA B CA 1
ATOM 1722 C C . ALA B 1 41 ? 10.898 -31.203 -6.27 1 89.62 41 ALA B C 1
ATOM 1724 O O . ALA B 1 41 ? 10.719 -30.75 -7.402 1 89.62 41 ALA B O 1
ATOM 1725 N N . VAL B 1 42 ? 10.078 -30.906 -5.246 1 89.94 42 VAL B N 1
ATOM 1726 C CA . VAL B 1 42 ? 8.938 -30 -5.395 1 89.94 42 VAL B CA 1
ATOM 1727 C C . VAL B 1 42 ? 9.438 -28.609 -5.75 1 89.94 42 VAL B C 1
ATOM 1729 O O . VAL B 1 42 ? 8.938 -27.984 -6.688 1 89.94 42 VAL B O 1
ATOM 1732 N N . ASN B 1 43 ? 10.445 -28.125 -5.086 1 90.94 43 ASN B N 1
ATOM 1733 C CA . ASN B 1 43 ? 11.016 -26.812 -5.363 1 90.94 43 ASN B CA 1
ATOM 1734 C C . ASN B 1 43 ? 11.625 -26.766 -6.766 1 90.94 43 ASN B C 1
ATOM 1736 O O . ASN B 1 43 ? 11.508 -25.734 -7.449 1 90.94 43 ASN B O 1
ATOM 1740 N N . LYS B 1 44 ? 12.312 -27.859 -7.082 1 92.25 44 LYS B N 1
ATOM 1741 C CA . LYS B 1 44 ? 12.906 -27.906 -8.414 1 92.25 44 LYS B CA 1
ATOM 1742 C C . LYS B 1 44 ? 11.836 -27.781 -9.5 1 92.25 44 LYS B C 1
ATOM 1744 O O . LYS B 1 44 ? 12 -27.016 -10.453 1 92.25 44 LYS B O 1
ATOM 1749 N N . LYS B 1 45 ? 10.773 -28.531 -9.383 1 94.12 45 LYS B N 1
ATOM 1750 C CA . LYS B 1 45 ? 9.672 -28.484 -10.336 1 94.12 45 LYS B CA 1
ATOM 1751 C C . LYS B 1 45 ? 9.062 -27.078 -10.406 1 94.12 45 LYS B C 1
ATOM 1753 O O . LYS B 1 45 ? 8.797 -26.562 -11.492 1 94.12 45 LYS B O 1
ATOM 1758 N N . ILE B 1 46 ? 8.797 -26.484 -9.273 1 94.31 46 ILE B N 1
ATOM 1759 C CA . ILE B 1 46 ? 8.219 -25.141 -9.195 1 94.31 46 ILE B CA 1
ATOM 1760 C C . ILE B 1 46 ? 9.125 -24.156 -9.922 1 94.31 46 ILE B C 1
ATOM 1762 O O . ILE B 1 46 ? 8.656 -23.375 -10.758 1 94.31 46 ILE B O 1
ATOM 1766 N N . TRP B 1 47 ? 10.367 -24.219 -9.648 1 92.44 47 TRP B N 1
ATOM 1767 C CA . TRP B 1 47 ? 11.32 -23.266 -10.219 1 92.44 47 TRP B CA 1
ATOM 1768 C C . TRP B 1 47 ? 11.367 -23.391 -11.742 1 92.44 47 TRP B C 1
ATOM 1770 O O . TRP B 1 47 ? 11.398 -22.391 -12.453 1 92.44 47 TRP B O 1
ATOM 1780 N N . GLU B 1 48 ? 11.414 -24.609 -12.188 1 93.88 48 GLU B N 1
ATOM 1781 C CA . GLU B 1 48 ? 11.438 -24.828 -13.633 1 93.88 48 GLU B CA 1
ATOM 1782 C C . GLU B 1 48 ? 10.227 -24.188 -14.305 1 93.88 48 GLU B C 1
ATOM 1784 O O . GLU B 1 48 ? 10.359 -23.562 -15.359 1 93.88 48 GLU B O 1
ATOM 1789 N N . GLU B 1 49 ? 9.086 -24.375 -13.742 1 94.69 49 GLU B N 1
ATOM 1790 C CA . GLU B 1 49 ? 7.871 -23.781 -14.297 1 94.69 49 GLU B CA 1
ATOM 1791 C C . GLU B 1 49 ? 7.93 -22.266 -14.266 1 94.69 49 GLU B C 1
ATOM 1793 O O . GLU B 1 49 ? 7.566 -21.594 -15.242 1 94.69 49 GLU B O 1
ATOM 1798 N N . VAL B 1 50 ? 8.375 -21.688 -13.164 1 95 50 VAL B N 1
ATOM 1799 C CA . VAL B 1 50 ? 8.406 -20.234 -12.992 1 95 50 VAL B CA 1
ATOM 1800 C C . VAL B 1 50 ? 9.438 -19.625 -13.93 1 95 50 VAL B C 1
ATOM 1802 O O . VAL B 1 50 ? 9.172 -18.609 -14.57 1 95 50 VAL B O 1
ATOM 1805 N N . GLU B 1 51 ? 10.578 -20.25 -14.016 1 93.19 51 GLU B N 1
ATOM 1806 C CA . GLU B 1 51 ? 11.625 -19.75 -14.906 1 93.19 51 GLU B CA 1
ATOM 1807 C C . GLU B 1 51 ? 11.188 -19.828 -16.359 1 93.19 51 GLU B C 1
ATOM 1809 O O . GLU B 1 51 ? 11.484 -18.922 -17.156 1 93.19 51 GLU B O 1
ATOM 1814 N N . LYS B 1 52 ? 10.633 -20.938 -16.656 1 95.69 52 LYS B N 1
ATOM 1815 C CA . LYS B 1 52 ? 10.125 -21.078 -18.016 1 95.69 52 LYS B CA 1
ATOM 1816 C C . LYS B 1 52 ? 9.172 -19.938 -18.359 1 95.69 52 LYS B C 1
ATOM 1818 O O . LYS B 1 52 ? 9.266 -19.344 -19.438 1 95.69 52 LYS B O 1
ATOM 1823 N N . LYS B 1 53 ? 8.227 -19.672 -17.469 1 95.19 53 LYS B N 1
ATOM 1824 C CA . LYS B 1 53 ? 7.273 -18.578 -17.703 1 95.19 53 LYS B CA 1
ATOM 1825 C C . LYS B 1 53 ? 7.988 -17.25 -17.828 1 95.19 53 LYS B C 1
ATOM 1827 O O . LYS B 1 53 ? 7.66 -16.438 -18.703 1 95.19 53 LYS B O 1
ATOM 1832 N N . ALA B 1 54 ? 8.906 -16.969 -16.938 1 93 54 ALA B N 1
ATOM 1833 C CA . ALA B 1 54 ? 9.664 -15.711 -16.984 1 93 54 ALA B CA 1
ATOM 1834 C C . ALA B 1 54 ? 10.367 -15.547 -18.328 1 93 54 ALA B C 1
ATOM 1836 O O . ALA B 1 54 ? 10.359 -14.461 -18.906 1 93 54 ALA B O 1
ATOM 1837 N N . LYS B 1 55 ? 10.922 -16.594 -18.828 1 94.44 55 LYS B N 1
ATOM 1838 C CA . LYS B 1 55 ? 11.609 -16.562 -20.125 1 94.44 55 LYS B CA 1
ATOM 1839 C C . LYS B 1 55 ? 10.625 -16.344 -21.266 1 94.44 55 LYS B C 1
ATOM 1841 O O . LYS B 1 55 ? 10.891 -15.555 -22.172 1 94.44 55 LYS B O 1
ATOM 1846 N N . GLU B 1 56 ? 9.586 -17.062 -21.172 1 93.88 56 GLU B N 1
ATOM 1847 C CA . GLU B 1 56 ? 8.555 -16.969 -22.203 1 93.88 56 GLU B CA 1
ATOM 1848 C C . GLU B 1 56 ? 8.078 -15.523 -22.391 1 93.88 56 GLU B C 1
ATOM 1850 O O . GLU B 1 56 ? 7.832 -15.086 -23.516 1 93.88 56 GLU B O 1
ATOM 1855 N N . VAL B 1 57 ? 7.988 -14.828 -21.312 1 91.19 57 VAL B N 1
ATOM 1856 C CA . VAL B 1 57 ? 7.387 -13.5 -21.391 1 91.19 57 VAL B CA 1
ATOM 1857 C C . VAL B 1 57 ? 8.477 -12.438 -21.297 1 91.19 57 VAL B C 1
ATOM 1859 O O . VAL B 1 57 ? 8.18 -11.242 -21.219 1 91.19 57 VAL B O 1
ATOM 1862 N N . ASN B 1 58 ? 9.695 -12.891 -21.344 1 89.75 58 ASN B N 1
ATOM 1863 C CA . ASN B 1 58 ? 10.836 -11.992 -21.188 1 89.75 58 ASN B CA 1
ATOM 1864 C C . ASN B 1 58 ? 10.672 -11.078 -19.984 1 89.75 58 ASN B C 1
ATOM 1866 O O . ASN B 1 58 ? 10.789 -9.859 -20.094 1 89.75 58 ASN B O 1
ATOM 1870 N N . GLY B 1 59 ? 10.352 -11.742 -18.828 1 87.12 59 GLY B N 1
ATOM 1871 C CA . GLY B 1 59 ? 10.023 -10.984 -17.641 1 87.12 59 GLY B CA 1
ATOM 1872 C C . GLY B 1 59 ? 11.07 -11.117 -16.547 1 87.12 59 GLY B C 1
ATOM 1873 O O . GLY B 1 59 ? 11.906 -12.016 -16.594 1 87.12 59 GLY B O 1
ATOM 1874 N N . ASN B 1 60 ? 10.992 -10.156 -15.609 1 84.5 60 ASN B N 1
ATOM 1875 C CA . ASN B 1 60 ? 11.812 -10.203 -14.406 1 84.5 60 ASN B CA 1
ATOM 1876 C C . ASN B 1 60 ? 11.133 -11.016 -13.305 1 84.5 60 ASN B C 1
ATOM 1878 O O . ASN B 1 60 ? 9.969 -10.781 -12.984 1 84.5 60 ASN B O 1
ATOM 1882 N N . LEU B 1 61 ? 11.93 -11.938 -12.75 1 89.12 61 LEU B N 1
ATOM 1883 C CA . LEU B 1 61 ? 11.375 -12.867 -11.766 1 89.12 61 LEU B CA 1
ATOM 1884 C C . LEU B 1 61 ? 11.75 -12.438 -10.352 1 89.12 61 LEU B C 1
ATOM 1886 O O . LEU B 1 61 ? 12.922 -12.148 -10.078 1 89.12 61 LEU B O 1
ATOM 1890 N N . GLN B 1 62 ? 10.734 -12.352 -9.5 1 85.31 62 GLN B N 1
ATOM 1891 C CA . GLN B 1 62 ? 10.93 -12.047 -8.086 1 85.31 62 GLN B CA 1
ATOM 1892 C C . GLN B 1 62 ? 10.273 -13.102 -7.199 1 85.31 62 GLN B C 1
ATOM 1894 O O . GLN B 1 62 ? 9.102 -13.438 -7.395 1 85.31 62 GLN B O 1
ATOM 1899 N N . VAL B 1 63 ? 11.062 -13.617 -6.238 1 87.06 63 VAL B N 1
ATOM 1900 C CA . VAL B 1 63 ? 10.492 -14.477 -5.203 1 87.06 63 VAL B CA 1
ATOM 1901 C C . VAL B 1 63 ? 9.82 -13.617 -4.133 1 87.06 63 VAL B C 1
ATOM 1903 O O . VAL B 1 63 ? 10.469 -12.789 -3.49 1 87.06 63 VAL B O 1
ATOM 1906 N N . LYS B 1 64 ? 8.555 -13.812 -3.951 1 79.75 64 LYS B N 1
ATOM 1907 C CA . LYS B 1 64 ? 7.805 -12.938 -3.057 1 79.75 64 LYS B CA 1
ATOM 1908 C C . LYS B 1 64 ? 7.461 -13.648 -1.752 1 79.75 64 LYS B C 1
ATOM 1910 O O . LYS B 1 64 ? 7.219 -13.008 -0.729 1 79.75 64 LYS B O 1
ATOM 1915 N N . ALA B 1 65 ? 7.34 -14.961 -1.803 1 79.5 65 ALA B N 1
ATOM 1916 C CA . ALA B 1 65 ? 7.137 -15.773 -0.61 1 79.5 65 ALA B CA 1
ATOM 1917 C C . ALA B 1 65 ? 7.766 -17.156 -0.776 1 79.5 65 ALA B C 1
ATOM 1919 O O . ALA B 1 65 ? 7.715 -17.734 -1.86 1 79.5 65 ALA B O 1
ATOM 1920 N N . ASN B 1 66 ? 8.383 -17.625 0.246 1 81 66 ASN B N 1
ATOM 1921 C CA . ASN B 1 66 ? 9 -18.938 0.333 1 81 66 ASN B CA 1
ATOM 1922 C C . ASN B 1 66 ? 8.922 -19.516 1.747 1 81 66 ASN B C 1
ATOM 1924 O O . ASN B 1 66 ? 9.859 -19.375 2.531 1 81 66 ASN B O 1
ATOM 1928 N N . ASN B 1 67 ? 7.766 -20.094 1.971 1 73.06 67 ASN B N 1
ATOM 1929 C CA . ASN B 1 67 ? 7.578 -20.688 3.295 1 73.06 67 ASN B CA 1
ATOM 1930 C C . ASN B 1 67 ? 7.008 -22.094 3.211 1 73.06 67 ASN B C 1
ATOM 1932 O O . ASN B 1 67 ? 6.875 -22.656 2.121 1 73.06 67 ASN B O 1
ATOM 1936 N N . ASP B 1 68 ? 6.762 -22.734 4.332 1 73.12 68 ASP B N 1
ATOM 1937 C CA . ASP B 1 68 ? 6.395 -24.141 4.371 1 73.12 68 ASP B CA 1
ATOM 1938 C C . ASP B 1 68 ? 4.996 -24.359 3.799 1 73.12 68 ASP B C 1
ATOM 1940 O O . ASP B 1 68 ? 4.609 -25.5 3.502 1 73.12 68 ASP B O 1
ATOM 1944 N N . TYR B 1 69 ? 4.301 -23.297 3.627 1 74.5 69 TYR B N 1
ATOM 1945 C CA . TYR B 1 69 ? 2.912 -23.422 3.195 1 74.5 69 TYR B CA 1
ATOM 1946 C C . TYR B 1 69 ? 2.77 -23.078 1.715 1 74.5 69 TYR B C 1
ATOM 1948 O O . TYR B 1 69 ? 2.064 -23.781 0.981 1 74.5 69 TYR B O 1
ATOM 1956 N N . PHE B 1 70 ? 3.467 -21.984 1.314 1 82.31 70 PHE B N 1
ATOM 1957 C CA . PHE B 1 70 ? 3.336 -21.594 -0.085 1 82.31 70 PHE B CA 1
ATOM 1958 C C . PHE B 1 70 ? 4.602 -20.906 -0.577 1 82.31 70 PHE B C 1
ATOM 1960 O O . PHE B 1 70 ? 5.387 -20.391 0.224 1 82.31 70 PHE B O 1
ATOM 1967 N N . LYS B 1 71 ? 4.809 -21.062 -1.845 1 86.94 71 LYS B N 1
ATOM 1968 C CA . LYS B 1 71 ? 5.77 -20.281 -2.627 1 86.94 71 LYS B CA 1
ATOM 1969 C C . LYS B 1 71 ? 5.059 -19.375 -3.625 1 86.94 71 LYS B C 1
ATOM 1971 O O . LYS B 1 71 ? 4.066 -19.766 -4.238 1 86.94 71 LYS B O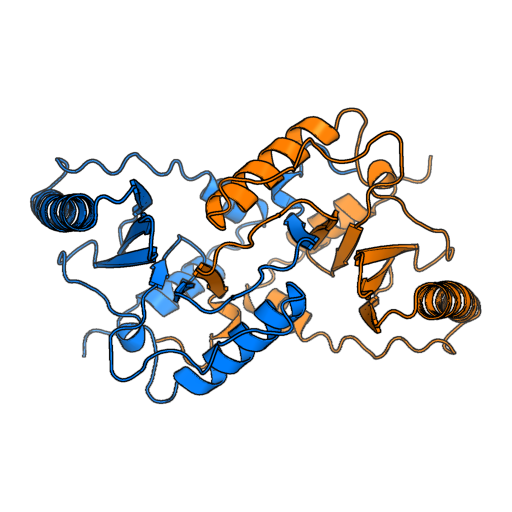 1
ATOM 1976 N N . SER B 1 72 ? 5.504 -18.156 -3.672 1 89.38 72 SER B N 1
ATOM 1977 C CA . SER B 1 72 ? 4.824 -17.219 -4.551 1 89.38 72 SER B CA 1
ATOM 1978 C C . SER B 1 72 ? 5.82 -16.328 -5.285 1 89.38 72 SER B C 1
ATOM 1980 O O . SER B 1 72 ? 6.875 -15.992 -4.742 1 89.38 72 SER B O 1
ATOM 1982 N N . PHE B 1 73 ? 5.508 -16.047 -6.5 1 90.5 73 PHE B N 1
ATOM 1983 C CA . PHE B 1 73 ? 6.434 -15.367 -7.402 1 90.5 73 PHE B CA 1
ATOM 1984 C C . PHE B 1 73 ? 5.723 -14.266 -8.172 1 90.5 73 PHE B C 1
ATOM 1986 O O . PHE B 1 73 ? 4.555 -14.406 -8.539 1 90.5 73 PHE B O 1
ATOM 1993 N N . LEU B 1 74 ? 6.438 -13.219 -8.414 1 89 74 LEU B N 1
ATOM 1994 C CA . LEU B 1 74 ? 6.023 -12.141 -9.297 1 89 74 LEU B CA 1
ATOM 1995 C C . LEU B 1 74 ? 6.926 -12.055 -10.523 1 89 74 LEU B C 1
ATOM 1997 O O . LEU B 1 74 ? 8.156 -12.086 -10.398 1 89 74 LEU B O 1
ATOM 2001 N N . ILE B 1 75 ? 6.332 -12.117 -11.727 1 88.88 75 ILE B N 1
ATOM 2002 C CA . ILE B 1 75 ? 7.043 -11.898 -12.977 1 88.88 75 ILE B CA 1
ATOM 2003 C C . ILE B 1 75 ? 6.551 -10.609 -13.641 1 88.88 75 ILE B C 1
ATOM 2005 O O . ILE B 1 75 ? 5.367 -10.477 -13.945 1 88.88 75 ILE B O 1
ATOM 2009 N N . THR B 1 76 ? 7.402 -9.688 -13.797 1 84.81 76 THR B N 1
ATOM 2010 C CA . THR B 1 76 ? 7.066 -8.422 -14.43 1 84.81 76 THR B CA 1
ATOM 2011 C C . THR B 1 76 ? 7.668 -8.344 -15.836 1 84.81 76 THR B C 1
ATOM 2013 O O . THR B 1 76 ? 8.875 -8.508 -16 1 84.81 76 THR B O 1
ATOM 2016 N N . SER B 1 77 ? 6.738 -8.203 -16.797 1 83.88 77 SER B N 1
ATOM 2017 C CA . SER B 1 77 ? 7.152 -8 -18.172 1 83.88 77 SER B CA 1
ATOM 2018 C C . SER B 1 77 ? 6.84 -6.582 -18.641 1 83.88 77 SER B C 1
ATOM 2020 O O . SER B 1 77 ? 6.309 -5.773 -17.891 1 83.88 77 SER B O 1
ATOM 2022 N N . LYS B 1 78 ? 7.258 -6.301 -19.812 1 75.38 78 LYS B N 1
ATOM 2023 C CA . LYS B 1 78 ? 7.027 -4.973 -20.375 1 75.38 78 LYS B CA 1
ATOM 2024 C C . LYS B 1 78 ? 5.531 -4.664 -20.453 1 75.38 78 LYS B C 1
ATOM 2026 O O . LYS B 1 78 ? 5.113 -3.527 -20.234 1 75.38 78 LYS B O 1
ATOM 2031 N N . ASP B 1 79 ? 4.734 -5.668 -20.641 1 76 79 ASP B N 1
ATOM 2032 C CA . ASP B 1 79 ? 3.324 -5.453 -20.938 1 76 79 ASP B CA 1
ATOM 2033 C C . ASP B 1 79 ? 2.443 -5.805 -19.75 1 76 79 ASP B C 1
ATOM 2035 O O . ASP B 1 79 ? 1.384 -5.203 -19.547 1 76 79 ASP B O 1
ATOM 2039 N N . LYS B 1 80 ? 2.932 -6.824 -19.016 1 85.88 80 LYS B N 1
ATOM 2040 C CA . LYS B 1 80 ? 2 -7.418 -18.062 1 85.88 80 LYS B CA 1
ATOM 2041 C C . LYS B 1 80 ? 2.736 -7.945 -16.828 1 85.88 80 LYS B C 1
ATOM 2043 O O . LYS B 1 80 ? 3.92 -8.281 -16.906 1 85.88 80 LYS B O 1
ATOM 2048 N N . TYR B 1 81 ? 2.031 -7.918 -15.688 1 87.88 81 TYR B N 1
ATOM 2049 C CA . TYR B 1 81 ? 2.482 -8.625 -14.492 1 87.88 81 TYR B CA 1
ATOM 2050 C C . TYR B 1 81 ? 1.845 -10 -14.398 1 87.88 81 TYR B C 1
ATOM 2052 O O . TYR B 1 81 ? 0.665 -10.172 -14.719 1 87.88 81 TYR B O 1
ATOM 2060 N N . TYR B 1 82 ? 2.672 -10.992 -13.961 1 91.75 82 TYR B N 1
ATOM 2061 C CA . TYR B 1 82 ? 2.207 -12.352 -13.711 1 91.75 82 TYR B CA 1
ATOM 2062 C C . TYR B 1 82 ? 2.506 -12.773 -12.281 1 91.75 82 TYR B C 1
ATOM 2064 O O . TYR B 1 82 ? 3.549 -12.422 -11.727 1 91.75 82 TYR B O 1
ATOM 2072 N N . GLY B 1 83 ? 1.525 -13.391 -11.711 1 94.88 83 GLY B N 1
ATOM 2073 C CA . GLY B 1 83 ? 1.722 -13.992 -10.398 1 94.88 83 GLY B CA 1
ATOM 2074 C C . GLY B 1 83 ? 1.535 -15.492 -10.398 1 94.88 83 GLY B C 1
ATOM 2075 O O . GLY B 1 83 ? 0.614 -16.016 -11.039 1 94.88 83 GLY B O 1
ATOM 2076 N N . LEU B 1 84 ? 2.48 -16.188 -9.766 1 95.44 84 LEU B N 1
ATOM 2077 C CA . LEU B 1 84 ? 2.4 -17.625 -9.602 1 95.44 84 LEU B CA 1
ATOM 2078 C C . LEU B 1 84 ? 2.561 -18.031 -8.141 1 95.44 84 LEU B C 1
ATOM 2080 O O . LEU B 1 84 ? 3.504 -17.594 -7.473 1 95.44 84 LEU B O 1
ATOM 2084 N N . THR B 1 85 ? 1.6 -18.766 -7.68 1 92 85 THR B N 1
ATOM 2085 C CA . THR B 1 85 ? 1.64 -19.266 -6.309 1 92 85 THR B CA 1
ATOM 2086 C C . THR B 1 85 ? 1.46 -20.781 -6.277 1 92 85 THR B C 1
ATOM 2088 O O . THR B 1 85 ? 0.64 -21.328 -7.016 1 92 85 THR B O 1
ATOM 2091 N N . PHE B 1 86 ? 2.297 -21.359 -5.43 1 91.81 86 PHE B N 1
ATOM 2092 C CA . PHE B 1 86 ? 2.303 -22.828 -5.352 1 91.81 86 PHE B CA 1
ATOM 2093 C C . PHE B 1 86 ? 2.195 -23.281 -3.904 1 91.81 86 PHE B C 1
ATOM 2095 O O . PHE B 1 86 ? 2.709 -22.625 -2.996 1 91.81 86 PHE B O 1
ATOM 2102 N N . ASP B 1 87 ? 1.528 -24.438 -3.775 1 86.06 87 ASP B N 1
ATOM 2103 C CA . ASP B 1 87 ? 1.587 -25.156 -2.5 1 86.06 87 ASP B CA 1
ATOM 2104 C C . ASP B 1 87 ? 2.984 -25.719 -2.25 1 86.06 87 ASP B C 1
ATOM 2106 O O . ASP B 1 87 ? 3.529 -26.438 -3.09 1 86.06 87 ASP B O 1
ATOM 2110 N N . SER B 1 88 ? 3.564 -25.375 -1.069 1 82.5 88 SER B N 1
ATOM 2111 C CA . SER B 1 88 ? 4.953 -25.719 -0.802 1 82.5 88 SER B CA 1
ATOM 2112 C C . SER B 1 88 ? 5.117 -27.234 -0.637 1 82.5 88 SER B C 1
ATOM 2114 O O . SER B 1 88 ? 6.195 -27.781 -0.888 1 82.5 88 SER B O 1
ATOM 2116 N N . LYS B 1 89 ? 4.078 -27.922 -0.258 1 81.44 89 LYS B N 1
ATOM 2117 C CA . LYS B 1 89 ? 4.164 -29.359 0.011 1 81.44 89 LYS B CA 1
ATOM 2118 C C . LYS B 1 89 ? 3.926 -30.172 -1.259 1 81.44 89 LYS B C 1
ATOM 2120 O O . LYS B 1 89 ? 4.664 -31.125 -1.545 1 81.44 89 LYS B O 1
ATOM 2125 N N . THR B 1 90 ? 2.951 -29.812 -2.061 1 90.12 90 THR B N 1
ATOM 2126 C CA . THR B 1 90 ? 2.545 -30.609 -3.205 1 90.12 90 THR B CA 1
ATOM 2127 C C . THR B 1 90 ? 3.146 -30.062 -4.496 1 90.12 90 THR B C 1
ATOM 2129 O O . THR B 1 90 ? 3.25 -30.781 -5.492 1 90.12 90 THR B O 1
ATOM 2132 N N . GLY B 1 91 ? 3.486 -28.75 -4.547 1 92.56 91 GLY B N 1
ATOM 2133 C CA . GLY B 1 91 ? 3.982 -28.109 -5.758 1 92.56 91 GLY B CA 1
ATOM 2134 C C . GLY B 1 91 ? 2.877 -27.703 -6.715 1 92.56 91 GLY B C 1
ATOM 2135 O O . GLY B 1 91 ? 3.148 -27.219 -7.816 1 92.56 91 GLY B O 1
ATOM 2136 N N . GLU B 1 92 ? 1.64 -27.875 -6.262 1 92.75 92 GLU B N 1
ATOM 2137 C CA . GLU B 1 92 ? 0.507 -27.547 -7.117 1 92.75 92 GLU B CA 1
ATOM 2138 C C . GLU B 1 92 ? 0.271 -26.031 -7.148 1 92.75 92 GLU B C 1
ATOM 2140 O O . GLU B 1 92 ? 0.414 -25.359 -6.129 1 92.75 92 GLU B O 1
ATOM 2145 N N . LYS B 1 93 ? -0.14 -25.609 -8.336 1 93.75 93 LYS B N 1
ATOM 2146 C CA . LYS B 1 93 ? -0.488 -24.203 -8.484 1 93.75 93 LYS B CA 1
ATOM 2147 C C . LYS B 1 93 ? -1.757 -23.859 -7.711 1 93.75 93 LYS B C 1
ATOM 2149 O O . LYS B 1 93 ? -2.715 -24.641 -7.707 1 93.75 93 LYS B O 1
ATOM 2154 N N . VAL B 1 94 ? -1.729 -22.766 -7.051 1 90.94 94 VAL B N 1
ATOM 2155 C CA . VAL B 1 94 ? -2.873 -22.25 -6.312 1 90.94 94 VAL B CA 1
ATOM 2156 C C . VAL B 1 94 ? -3.383 -20.969 -6.984 1 90.94 94 VAL B C 1
ATOM 2158 O O . VAL B 1 94 ? -2.658 -19.984 -7.082 1 90.94 94 VAL B O 1
ATOM 2161 N N . ASN B 1 95 ? -4.602 -21.031 -7.445 1 91.94 95 ASN B N 1
ATOM 2162 C CA . ASN B 1 95 ? -5.215 -19.844 -8.047 1 91.94 95 ASN B CA 1
ATOM 2163 C C . ASN B 1 95 ? -5.938 -19 -7.008 1 91.94 95 ASN B C 1
ATOM 2165 O O . ASN B 1 95 ? -6.277 -19.484 -5.93 1 91.94 95 ASN B O 1
ATOM 2169 N N . LEU B 1 96 ? -6.125 -17.719 -7.383 1 91.25 96 LEU B N 1
ATOM 2170 C CA . LEU B 1 96 ? -6.77 -16.812 -6.445 1 91.25 96 LEU B CA 1
ATOM 2171 C C . LEU B 1 96 ? -8.094 -17.375 -5.953 1 91.25 96 LEU B C 1
ATOM 2173 O O . LEU B 1 96 ? -8.391 -17.328 -4.754 1 91.25 96 LEU B O 1
ATOM 2177 N N . LYS B 1 97 ? -8.875 -17.938 -6.871 1 87.69 97 LYS B N 1
ATOM 2178 C CA . LYS B 1 97 ? -10.203 -18.453 -6.52 1 87.69 97 LYS B CA 1
ATOM 2179 C C . LYS B 1 97 ? -10.109 -19.578 -5.5 1 87.69 97 LYS B C 1
ATOM 2181 O O . LYS B 1 97 ? -11.062 -19.844 -4.77 1 87.69 97 LYS B O 1
ATOM 2186 N N . ASP B 1 98 ? -8.945 -20.281 -5.457 1 86.62 98 ASP B N 1
ATOM 2187 C CA . ASP B 1 98 ? -8.758 -21.406 -4.531 1 86.62 98 ASP B CA 1
ATOM 2188 C C . ASP B 1 98 ? -8.641 -20.906 -3.092 1 86.62 98 ASP B C 1
ATOM 2190 O O . ASP B 1 98 ? -8.82 -21.688 -2.15 1 86.62 98 ASP B O 1
ATOM 2194 N N . LEU B 1 99 ? -8.398 -19.609 -2.908 1 84.06 99 LEU B N 1
ATOM 2195 C CA . LEU B 1 99 ? -8.172 -19.031 -1.583 1 84.06 99 LEU B CA 1
ATOM 2196 C C . LEU B 1 99 ? -9.484 -18.594 -0.954 1 84.06 99 LEU B C 1
ATOM 2198 O O . LEU B 1 99 ? -9.547 -18.328 0.248 1 84.06 99 LEU B O 1
ATOM 2202 N N . PHE B 1 100 ? -10.523 -18.5 -1.781 1 82.44 100 PHE B N 1
ATOM 2203 C CA . PHE B 1 100 ? -11.734 -17.828 -1.327 1 82.44 100 PHE B CA 1
ATOM 2204 C C . PHE B 1 100 ? -12.953 -18.703 -1.531 1 82.44 100 PHE B C 1
ATOM 2206 O O . PHE B 1 100 ? -12.93 -19.641 -2.346 1 82.44 100 PHE B O 1
ATOM 2213 N N . VAL B 1 101 ? -13.977 -18.359 -0.758 1 80.5 101 VAL B N 1
ATOM 2214 C CA . VAL B 1 101 ? -15.273 -19 -0.965 1 80.5 101 VAL B CA 1
ATOM 2215 C C . VAL B 1 101 ? -15.938 -18.406 -2.211 1 80.5 101 VAL B C 1
ATOM 2217 O O . VAL B 1 101 ? -15.508 -17.375 -2.727 1 80.5 101 VAL B O 1
ATOM 2220 N N . LYS B 1 102 ? -16.953 -19.125 -2.691 1 85.38 102 LYS B N 1
ATOM 2221 C CA . LYS B 1 102 ? -17.688 -18.625 -3.842 1 85.38 102 LYS B CA 1
ATOM 2222 C C . LYS B 1 102 ? -18.25 -17.234 -3.561 1 85.38 102 LYS B C 1
ATOM 2224 O O . LYS B 1 102 ? -18.719 -16.953 -2.451 1 85.38 102 LYS B O 1
ATOM 2229 N N . GLY B 1 103 ? -18.266 -16.359 -4.598 1 86.19 103 GLY B N 1
ATOM 2230 C CA . GLY B 1 103 ? -18.797 -15.016 -4.461 1 86.19 103 GLY B CA 1
ATOM 2231 C C . GLY B 1 103 ? -17.797 -14.023 -3.922 1 86.19 103 GLY B C 1
ATOM 2232 O O . GLY B 1 103 ? -18.156 -12.898 -3.551 1 86.19 103 GLY B O 1
ATOM 2233 N N . TYR B 1 104 ? -16.547 -14.344 -3.939 1 87 104 TYR B N 1
ATOM 2234 C CA . TYR B 1 104 ? -15.508 -13.531 -3.316 1 87 104 TYR B CA 1
ATOM 2235 C C . TYR B 1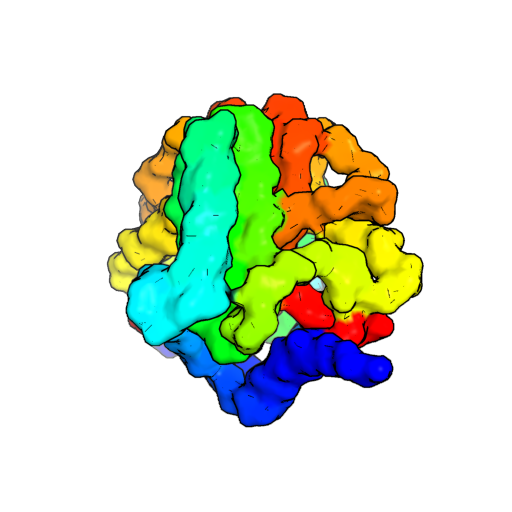 104 ? -15.211 -12.297 -4.152 1 87 104 TYR B C 1
ATOM 2237 O O . TYR B 1 104 ? -14.586 -11.352 -3.672 1 87 104 TYR B O 1
ATOM 2245 N N . ALA B 1 105 ? -15.594 -12.227 -5.387 1 89.88 105 ALA B N 1
ATOM 2246 C CA . ALA B 1 105 ? -15.148 -11.195 -6.316 1 89.88 105 ALA B CA 1
ATOM 2247 C C . ALA B 1 105 ? -15.664 -9.82 -5.898 1 89.88 105 ALA B C 1
ATOM 2249 O O . ALA B 1 105 ? -14.93 -8.828 -5.953 1 89.88 105 ALA B O 1
ATOM 2250 N N . ASP B 1 106 ? -16.859 -9.75 -5.457 1 89.81 106 ASP B N 1
ATOM 2251 C CA . ASP B 1 106 ? -17.484 -8.469 -5.172 1 89.81 106 ASP B CA 1
ATOM 2252 C C . ASP B 1 106 ? -16.781 -7.758 -4.016 1 89.81 106 ASP B C 1
ATOM 2254 O O . ASP B 1 106 ? -16.359 -6.605 -4.156 1 89.81 106 ASP B O 1
ATOM 2258 N N . PRO B 1 107 ? -16.625 -8.484 -2.889 1 88.06 107 PRO B N 1
ATOM 2259 C CA . PRO B 1 107 ? -15.914 -7.797 -1.808 1 88.06 107 PRO B CA 1
ATOM 2260 C C . PRO B 1 107 ? -14.492 -7.398 -2.195 1 88.06 107 PRO B C 1
ATOM 2262 O O . PRO B 1 107 ? -14.023 -6.32 -1.814 1 88.06 107 PRO B O 1
ATOM 2265 N N . ILE B 1 108 ? -13.789 -8.133 -2.924 1 88.5 108 ILE B N 1
ATOM 2266 C CA . ILE B 1 108 ? -12.43 -7.824 -3.357 1 88.5 108 ILE B CA 1
ATOM 2267 C C . ILE B 1 108 ? -12.445 -6.613 -4.289 1 88.5 108 ILE B C 1
ATOM 2269 O O . ILE B 1 108 ? -11.609 -5.715 -4.164 1 88.5 108 ILE B O 1
ATOM 2273 N N . ASN B 1 109 ? -13.422 -6.641 -5.227 1 90.94 109 ASN B N 1
ATOM 2274 C CA . ASN B 1 109 ? -13.57 -5.504 -6.125 1 90.94 109 ASN B CA 1
ATOM 2275 C C . ASN B 1 109 ? -13.758 -4.199 -5.359 1 90.94 109 ASN B C 1
ATOM 2277 O O . ASN B 1 109 ? -13.203 -3.166 -5.73 1 90.94 109 ASN B O 1
ATOM 2281 N N . GLY B 1 110 ? -14.57 -4.273 -4.355 1 87.94 110 GLY B N 1
ATOM 2282 C CA . GLY B 1 110 ? -14.766 -3.092 -3.529 1 87.94 110 GLY B CA 1
ATOM 2283 C C . GLY B 1 110 ? -13.477 -2.572 -2.92 1 87.94 110 GLY B C 1
ATOM 2284 O O . GLY B 1 110 ? -13.211 -1.371 -2.955 1 87.94 110 GLY B O 1
ATOM 2285 N N . ILE B 1 111 ? -12.656 -3.457 -2.396 1 82.19 111 ILE B N 1
ATOM 2286 C CA . ILE B 1 111 ? -11.375 -3.102 -1.791 1 82.19 111 ILE B CA 1
ATOM 2287 C C . ILE B 1 111 ? -10.461 -2.479 -2.844 1 82.19 111 ILE B C 1
ATOM 2289 O O . ILE B 1 111 ? -9.844 -1.439 -2.602 1 82.19 111 ILE B O 1
ATOM 2293 N N . ILE B 1 112 ? -10.414 -3.059 -4.055 1 86.25 112 ILE B N 1
ATOM 2294 C CA . ILE B 1 112 ? -9.539 -2.607 -5.133 1 86.25 112 ILE B CA 1
ATOM 2295 C C . ILE B 1 112 ? -9.953 -1.207 -5.578 1 86.25 112 ILE B C 1
ATOM 2297 O O . ILE B 1 112 ? -9.102 -0.329 -5.754 1 86.25 112 ILE B O 1
ATOM 2301 N N . LYS B 1 113 ? -11.203 -1.007 -5.699 1 84.12 113 LYS B N 1
ATOM 2302 C CA . LYS B 1 113 ? -11.695 0.301 -6.129 1 84.12 113 LYS B CA 1
ATOM 2303 C C . LYS B 1 113 ? -11.32 1.383 -5.117 1 84.12 113 LYS B C 1
ATOM 2305 O O . LYS B 1 113 ? -10.922 2.486 -5.5 1 84.12 113 LYS B O 1
ATOM 2310 N N . GLU B 1 114 ? -11.453 1.025 -3.916 1 77.19 114 GLU B N 1
ATOM 2311 C CA . GLU B 1 114 ? -11.078 1.969 -2.869 1 77.19 114 GLU B CA 1
ATOM 2312 C C . GLU B 1 114 ? -9.586 2.299 -2.938 1 77.19 114 GLU B C 1
ATOM 2314 O O . GLU B 1 114 ? -9.195 3.461 -2.812 1 77.19 114 GLU B O 1
ATOM 2319 N N . ARG B 1 115 ? -8.789 1.271 -3.15 1 72.94 115 ARG B N 1
ATOM 2320 C CA . ARG B 1 115 ? -7.348 1.473 -3.219 1 72.94 115 ARG B CA 1
ATOM 2321 C C . ARG B 1 115 ? -6.969 2.316 -4.43 1 72.94 115 ARG B C 1
ATOM 2323 O O . ARG B 1 115 ? -6.113 3.199 -4.336 1 72.94 115 ARG B O 1
ATOM 2330 N N . ILE B 1 116 ? -7.582 2.027 -5.535 1 74.94 116 ILE B N 1
ATOM 2331 C CA . ILE B 1 116 ? -7.328 2.779 -6.758 1 74.94 116 ILE B CA 1
ATOM 2332 C C . ILE B 1 116 ? -7.664 4.254 -6.539 1 74.94 116 ILE B C 1
ATOM 2334 O O . ILE B 1 116 ? -6.898 5.137 -6.934 1 74.94 116 ILE B O 1
ATOM 2338 N N . ALA B 1 117 ? -8.773 4.457 -5.895 1 70.12 117 ALA B N 1
ATOM 2339 C CA . ALA B 1 117 ? -9.18 5.828 -5.59 1 70.12 117 ALA B CA 1
ATOM 2340 C C . ALA B 1 117 ? -8.164 6.512 -4.68 1 70.12 117 ALA B C 1
ATOM 2342 O O . ALA B 1 117 ? -7.824 7.68 -4.891 1 70.12 117 ALA B O 1
ATOM 2343 N N . ASP B 1 118 ? -7.746 5.695 -3.729 1 63.47 118 ASP B N 1
ATOM 2344 C CA . ASP B 1 118 ? -6.785 6.234 -2.771 1 63.47 118 ASP B CA 1
ATOM 2345 C C . ASP B 1 118 ? -5.488 6.641 -3.465 1 63.47 118 ASP B C 1
ATOM 2347 O O . ASP B 1 118 ? -4.793 7.547 -3.008 1 63.47 118 ASP B O 1
ATOM 2351 N N . LEU B 1 119 ? -5.199 5.898 -4.512 1 61.19 119 LEU B N 1
ATOM 2352 C CA . LEU B 1 119 ? -3.996 6.195 -5.281 1 61.19 119 LEU B CA 1
ATOM 2353 C C . LEU B 1 119 ? -4.207 7.414 -6.172 1 61.19 119 LEU B C 1
ATOM 2355 O O . LEU B 1 119 ? -3.26 7.902 -6.793 1 61.19 119 LEU B O 1
ATOM 2359 N N . GLY B 1 120 ? -5.426 7.879 -6.23 1 59.72 120 GLY B N 1
ATOM 2360 C CA . GLY B 1 120 ? -5.723 9.07 -7.012 1 59.72 120 GLY B CA 1
ATOM 2361 C C . GLY B 1 120 ? -5.957 8.781 -8.484 1 59.72 120 GLY B C 1
ATOM 2362 O O . GLY B 1 120 ? -5.934 9.688 -9.312 1 59.72 120 GLY B O 1
ATOM 2363 N N . ILE B 1 121 ? -6.129 7.523 -8.719 1 63.44 121 ILE B N 1
ATOM 2364 C CA . ILE B 1 121 ? -6.375 7.148 -10.109 1 63.44 121 ILE B CA 1
ATOM 2365 C C . ILE B 1 121 ? -7.84 7.395 -10.461 1 63.44 121 ILE B C 1
ATOM 2367 O O . ILE B 1 121 ? -8.734 6.785 -9.875 1 63.44 121 ILE B O 1
ATOM 2371 N N . THR B 1 122 ? -8.125 8.328 -11.336 1 65.25 122 THR B N 1
ATOM 2372 C CA . THR B 1 122 ? -9.492 8.734 -11.656 1 65.25 122 THR B CA 1
ATOM 2373 C C . THR B 1 122 ? -9.977 8.062 -12.938 1 65.25 122 THR B C 1
ATOM 2375 O O . THR B 1 122 ? -11.18 7.914 -13.156 1 65.25 122 THR B O 1
ATOM 2378 N N . ASP B 1 123 ? -9.086 7.684 -13.773 1 70.94 123 ASP B N 1
ATOM 2379 C CA . ASP B 1 123 ? -9.477 7.113 -15.055 1 70.94 123 ASP B CA 1
ATOM 2380 C C . ASP B 1 123 ? -9.094 5.637 -15.141 1 70.94 123 ASP B C 1
ATOM 2382 O O . ASP B 1 123 ? -8.586 5.18 -16.156 1 70.94 123 ASP B O 1
ATOM 2386 N N . SER B 1 124 ? -9.359 5.031 -14.008 1 75.25 124 SER B N 1
ATOM 2387 C CA . SER B 1 124 ? -9.031 3.609 -14.008 1 75.25 124 SER B CA 1
ATOM 2388 C C . SER B 1 124 ? -9.961 2.822 -14.922 1 75.25 124 SER B C 1
ATOM 2390 O O . SER B 1 124 ? -11.156 3.111 -15 1 75.25 124 SER B O 1
ATOM 2392 N N . LYS B 1 125 ? -9.383 1.856 -15.648 1 78.94 125 LYS B N 1
ATOM 2393 C CA . LYS B 1 125 ? -10.133 0.951 -16.516 1 78.94 125 LYS B CA 1
ATOM 2394 C C . LYS B 1 125 ? -10.516 -0.327 -15.766 1 78.94 125 LYS B C 1
ATOM 2396 O O . LYS B 1 125 ? -10.969 -1.296 -16.375 1 78.94 125 LYS B O 1
ATOM 2401 N N . PHE B 1 126 ? -10.305 -0.237 -14.5 1 86.69 126 PHE B N 1
ATOM 2402 C CA . PHE B 1 126 ? -10.602 -1.424 -13.703 1 86.69 126 PHE B CA 1
ATOM 2403 C C . PHE B 1 126 ? -12.094 -1.73 -13.719 1 86.69 126 PHE B C 1
ATOM 2405 O O . PHE B 1 126 ? -12.906 -0.896 -13.312 1 86.69 126 PHE B O 1
ATOM 2412 N N . ASN B 1 127 ? -12.414 -2.969 -14.133 1 85.38 127 ASN B N 1
ATOM 2413 C CA . ASN B 1 127 ? -13.805 -3.387 -14.227 1 85.38 127 ASN B CA 1
ATOM 2414 C C . ASN B 1 127 ? -14.07 -4.641 -13.398 1 85.38 127 ASN B C 1
ATOM 2416 O O . ASN B 1 127 ? -15.062 -5.34 -13.617 1 85.38 127 ASN B O 1
ATOM 2420 N N . GLY B 1 128 ? -13.18 -4.945 -12.539 1 89.75 128 GLY B N 1
ATOM 2421 C CA . GLY B 1 128 ? -13.352 -6.109 -11.688 1 89.75 128 GLY B CA 1
ATOM 2422 C C . GLY B 1 128 ? -12.32 -7.191 -11.938 1 89.75 128 GLY B C 1
ATOM 2423 O O . GLY B 1 128 ? -11.719 -7.246 -13.016 1 89.75 128 GLY B O 1
ATOM 2424 N N . ILE B 1 129 ? -12.141 -7.973 -10.914 1 89.81 129 ILE B N 1
ATOM 2425 C CA . ILE B 1 129 ? -11.188 -9.062 -11.086 1 89.81 129 ILE B CA 1
ATOM 2426 C C . ILE B 1 129 ? -11.812 -10.164 -11.938 1 89.81 129 ILE B C 1
ATOM 2428 O O . ILE B 1 129 ? -13.039 -10.312 -11.977 1 89.81 129 ILE B O 1
ATOM 2432 N N . SER B 1 130 ? -10.938 -10.875 -12.594 1 80.69 130 SER B N 1
ATOM 2433 C CA . SER B 1 130 ? -11.414 -11.969 -13.43 1 80.69 130 SER B CA 1
ATOM 2434 C C . SER B 1 130 ? -11.836 -13.164 -12.586 1 80.69 130 SER B C 1
ATOM 2436 O O . SER B 1 130 ? -11.086 -13.617 -11.719 1 80.69 130 SER B O 1
ATOM 2438 N N . THR B 1 131 ? -13.047 -13.633 -12.789 1 76.62 131 THR B N 1
ATOM 2439 C CA . THR B 1 131 ? -13.5 -14.852 -12.125 1 76.62 131 THR B CA 1
ATOM 2440 C C . THR B 1 131 ? -13.547 -16.016 -13.117 1 76.62 131 THR B C 1
ATOM 2442 O O . THR B 1 131 ? -13.633 -17.172 -12.711 1 76.62 131 THR B O 1
ATOM 2445 N N . TRP B 1 132 ? -13.469 -15.617 -14.344 1 68.19 132 TRP B N 1
ATOM 2446 C CA . TRP B 1 132 ? -13.516 -16.625 -15.398 1 68.19 132 TRP B CA 1
ATOM 2447 C C . TRP B 1 132 ? -12.117 -17.172 -15.688 1 68.19 132 TRP B C 1
ATOM 2449 O O . TRP B 1 132 ? -11.945 -18.375 -15.883 1 68.19 132 TRP B O 1
ATOM 2459 N N . PHE B 1 133 ? -11.266 -16.141 -15.75 1 75.81 133 PHE B N 1
ATOM 2460 C CA . PHE B 1 133 ? -9.867 -16.547 -15.867 1 75.81 133 PHE B CA 1
ATOM 2461 C C . PHE B 1 133 ? -9.141 -16.375 -14.539 1 75.81 133 PHE B C 1
ATOM 2463 O O . PHE B 1 133 ? -9.648 -15.711 -13.633 1 75.81 133 PHE B O 1
ATOM 2470 N N . ASN B 1 134 ? -8.125 -17.203 -14.453 1 86 134 ASN B N 1
ATOM 2471 C CA . ASN B 1 134 ? -7.363 -17.047 -13.219 1 86 134 ASN B CA 1
ATOM 2472 C C . ASN B 1 134 ? -6.812 -15.633 -13.07 1 86 134 ASN B C 1
ATOM 2474 O O . ASN B 1 134 ? -6.02 -15.18 -13.898 1 86 134 ASN B O 1
ATOM 2478 N N . GLN B 1 135 ? -7.418 -14.906 -12.203 1 91.5 135 GLN B N 1
ATOM 2479 C CA . GLN B 1 135 ? -6.902 -13.578 -11.875 1 91.5 135 GLN B CA 1
ATOM 2480 C C . GLN B 1 135 ? -5.441 -13.648 -11.43 1 91.5 135 GLN B C 1
ATOM 2482 O O . GLN B 1 135 ? -5.078 -14.5 -10.609 1 91.5 135 GLN B O 1
ATOM 2487 N N . GLU B 1 136 ? -4.625 -12.812 -12.039 1 93.5 136 GLU B N 1
ATOM 2488 C CA . GLU B 1 136 ? -3.223 -12.734 -11.648 1 93.5 136 GLU B CA 1
ATOM 2489 C C . GLU B 1 136 ? -3.074 -12.195 -10.227 1 93.5 136 GLU B C 1
ATOM 2491 O O . GLU B 1 136 ? -3.682 -11.188 -9.875 1 93.5 136 GLU B O 1
ATOM 2496 N N . TYR B 1 137 ? -2.324 -12.93 -9.453 1 93.25 137 TYR B N 1
ATOM 2497 C CA . TYR B 1 137 ? -2.041 -12.516 -8.078 1 93.25 137 TYR B CA 1
ATOM 2498 C C . TYR B 1 137 ? -0.771 -13.18 -7.562 1 93.25 137 TYR B C 1
ATOM 2500 O O . TYR B 1 137 ? -0.252 -14.109 -8.188 1 93.25 137 TYR B O 1
ATOM 2508 N N . TYR B 1 138 ? -0.264 -12.68 -6.527 1 90.38 138 TYR B N 1
ATOM 2509 C CA . TYR B 1 138 ? 0.772 -13.383 -5.777 1 90.38 138 TYR B CA 1
ATOM 2510 C C . TYR B 1 138 ? 0.605 -13.156 -4.277 1 90.38 138 TYR B C 1
ATOM 2512 O O . TYR B 1 138 ? -0.137 -12.273 -3.854 1 90.38 138 TYR B O 1
ATOM 2520 N N . LEU B 1 139 ? 1.222 -14.086 -3.574 1 83.75 139 LEU B N 1
ATOM 2521 C CA . LEU B 1 139 ? 1.179 -13.992 -2.119 1 83.75 139 LEU B CA 1
ATOM 2522 C C . LEU B 1 139 ? 2.518 -13.516 -1.564 1 83.75 139 LEU B C 1
ATOM 2524 O O . LEU B 1 139 ? 3.574 -13.867 -2.098 1 83.75 139 LEU B O 1
ATOM 2528 N N . GLU B 1 140 ? 2.424 -12.664 -0.624 1 78.12 140 GLU B N 1
ATOM 2529 C CA . GLU B 1 140 ? 3.494 -12.453 0.348 1 78.12 140 GLU B CA 1
ATOM 2530 C C . GLU B 1 140 ? 3.121 -13.039 1.709 1 78.12 140 GLU B C 1
ATOM 2532 O O . GLU B 1 140 ? 2.029 -13.586 1.879 1 78.12 140 GLU B O 1
ATOM 2537 N N . ASP B 1 141 ? 4.059 -13.016 2.527 1 63.97 141 ASP B N 1
ATOM 2538 C CA . ASP B 1 141 ? 3.811 -13.68 3.807 1 63.97 141 ASP B CA 1
ATOM 2539 C C . ASP B 1 141 ? 2.564 -13.109 4.484 1 63.97 141 ASP B C 1
ATOM 2541 O O . ASP B 1 141 ? 1.813 -13.844 5.129 1 63.97 141 ASP B O 1
ATOM 2545 N N . PHE B 1 142 ? 2.199 -11.852 4.168 1 61.22 142 PHE B N 1
ATOM 2546 C CA . PHE B 1 142 ? 1.119 -11.25 4.941 1 61.22 142 PHE B CA 1
ATOM 2547 C C . PHE B 1 142 ? 0.108 -10.57 4.027 1 61.22 142 PHE B C 1
ATOM 2549 O O . PHE B 1 142 ? -0.822 -9.914 4.5 1 61.22 142 PHE B O 1
ATOM 2556 N N . THR B 1 143 ? 0.279 -10.758 2.781 1 75.81 143 THR B N 1
ATOM 2557 C CA . THR B 1 143 ? -0.628 -10.047 1.886 1 75.81 143 THR B CA 1
ATOM 2558 C C . THR B 1 143 ? -0.968 -10.906 0.669 1 75.81 143 THR B C 1
ATOM 2560 O O . THR B 1 143 ? -0.165 -11.734 0.245 1 75.81 143 THR B O 1
ATOM 2563 N N . ILE B 1 144 ? -2.203 -10.727 0.287 1 84.62 144 ILE B N 1
ATOM 2564 C CA . ILE B 1 144 ? -2.633 -11.164 -1.037 1 84.62 144 ILE B CA 1
ATOM 2565 C C . ILE B 1 144 ? -2.545 -10 -2.02 1 84.62 144 ILE B C 1
ATOM 2567 O O . ILE B 1 144 ? -3.254 -9 -1.877 1 84.62 144 ILE B O 1
ATOM 2571 N N . ASN B 1 145 ? -1.707 -10.164 -2.977 1 86.81 145 ASN B N 1
ATOM 2572 C CA . ASN B 1 145 ? -1.506 -9.055 -3.906 1 86.81 145 ASN B CA 1
ATOM 2573 C C . ASN B 1 145 ? -2.205 -9.305 -5.238 1 86.81 145 ASN B C 1
ATOM 2575 O O . ASN B 1 145 ? -1.818 -10.211 -5.984 1 86.81 145 ASN B O 1
ATOM 2579 N N . ILE B 1 146 ? -3.201 -8.5 -5.531 1 91.69 146 ILE B N 1
ATOM 2580 C CA . ILE B 1 146 ? -3.961 -8.633 -6.77 1 91.69 146 ILE B CA 1
ATOM 2581 C C . ILE B 1 146 ? -3.285 -7.828 -7.879 1 91.69 146 ILE B C 1
ATOM 2583 O O . ILE B 1 146 ? -3.016 -6.637 -7.711 1 91.69 146 ILE B O 1
ATOM 2587 N N . LEU B 1 147 ? -2.949 -8.523 -8.961 1 90.12 147 LEU B N 1
ATOM 2588 C CA . LEU B 1 147 ? -2.314 -7.867 -10.094 1 90.12 147 LEU B CA 1
ATOM 2589 C C . LEU B 1 147 ? -3.355 -7.426 -11.117 1 90.12 147 LEU B C 1
ATOM 2591 O O . LEU B 1 147 ? -4.141 -8.242 -11.602 1 90.12 147 LEU B O 1
ATOM 2595 N N . LEU B 1 148 ? -3.4 -6.117 -11.367 1 87.12 148 LEU B N 1
ATOM 2596 C CA . LEU B 1 148 ? -4.277 -5.516 -12.367 1 87.12 148 LEU B CA 1
ATOM 2597 C C . LEU B 1 148 ? -3.48 -5.047 -13.578 1 87.12 148 LEU B C 1
ATOM 2599 O O . LEU B 1 148 ? -2.676 -4.117 -13.477 1 87.12 148 LEU B O 1
ATOM 2603 N N . ASN B 1 149 ? -3.732 -5.68 -14.719 1 83.56 149 ASN B N 1
ATOM 2604 C CA . ASN B 1 149 ? -3.01 -5.344 -15.945 1 83.56 149 ASN B CA 1
ATOM 2605 C C . ASN B 1 149 ? -3.82 -4.406 -16.828 1 83.56 149 ASN B C 1
ATOM 2607 O O . ASN B 1 149 ? -5.016 -4.629 -17.047 1 83.56 149 ASN B O 1
ATOM 2611 N N . ASN B 1 150 ? -3.168 -3.33 -17.312 1 76.19 150 ASN B N 1
ATOM 2612 C CA . ASN B 1 150 ? -3.74 -2.377 -18.25 1 76.19 150 ASN B CA 1
ATOM 2613 C C . ASN B 1 150 ? -4.926 -1.63 -17.641 1 76.19 150 ASN B C 1
ATOM 2615 O O . ASN B 1 150 ? -5.965 -1.481 -18.297 1 76.19 150 ASN B O 1
ATOM 2619 N N . VAL B 1 151 ? -4.805 -1.307 -16.406 1 73.94 151 VAL B N 1
ATOM 2620 C CA . VAL B 1 151 ? -5.969 -0.706 -15.766 1 73.94 151 VAL B CA 1
ATOM 2621 C C . VAL B 1 151 ? -5.773 0.805 -15.656 1 73.94 151 VAL B C 1
ATOM 2623 O O . VAL B 1 151 ? -6.715 1.535 -15.328 1 73.94 151 VAL B O 1
ATOM 2626 N N . THR B 1 152 ? -4.594 1.252 -15.859 1 67.69 152 THR B N 1
ATOM 2627 C CA . THR B 1 152 ? -4.41 2.699 -15.82 1 67.69 152 THR B CA 1
ATOM 2628 C C . THR B 1 152 ? -3.873 3.209 -17.156 1 67.69 152 THR B C 1
ATOM 2630 O O . THR B 1 152 ? -3.197 2.477 -17.875 1 67.69 152 THR B O 1
ATOM 2633 N N . SER B 1 153 ? -4.641 4.055 -17.703 1 58.31 153 SER B N 1
ATOM 2634 C CA . SER B 1 153 ? -4.07 4.688 -18.891 1 58.31 153 SER B CA 1
ATOM 2635 C C . SER B 1 153 ? -2.92 5.617 -18.516 1 58.31 153 SER B C 1
ATOM 2637 O O . SER B 1 153 ? -1.842 5.543 -19.109 1 58.31 153 SER B O 1
ATOM 2639 N N . LEU B 1 154 ? -3.301 6.789 -17.984 1 50.09 154 LEU B N 1
ATOM 2640 C CA . LEU B 1 154 ? -2.391 7.863 -17.594 1 50.09 154 LEU B CA 1
ATOM 2641 C C . LEU B 1 154 ? -2.059 7.781 -16.109 1 50.09 154 LEU B C 1
ATOM 2643 O O . LEU B 1 154 ? -2.959 7.68 -15.273 1 50.09 154 LEU B O 1
ATOM 2647 N N . ALA B 1 155 ? -1.184 7.035 -15.844 1 50.97 155 ALA B N 1
ATOM 2648 C CA . ALA B 1 155 ? -0.854 6.898 -14.43 1 50.97 155 ALA B CA 1
ATOM 2649 C C . ALA B 1 155 ? -0.718 8.266 -13.758 1 50.97 155 ALA B C 1
ATOM 2651 O O . ALA B 1 155 ? -0.317 9.234 -14.406 1 50.97 155 ALA B O 1
ATOM 2652 N N . ASP B 1 156 ? -1.514 8.516 -12.672 1 59.47 156 ASP B N 1
ATOM 2653 C CA . ASP B 1 156 ? -1.387 9.68 -11.805 1 59.47 156 ASP B CA 1
ATOM 2654 C C . ASP B 1 156 ? 0.073 9.938 -11.438 1 59.47 156 ASP B C 1
ATOM 2656 O O . ASP B 1 156 ? 0.829 9 -11.18 1 59.47 156 ASP B O 1
ATOM 2660 N N . LYS B 1 157 ? 0.451 11.195 -11.844 1 70.44 157 LYS B N 1
ATOM 2661 C CA . LYS B 1 157 ? 1.831 11.625 -11.625 1 70.44 157 LYS B CA 1
ATOM 2662 C C . LYS B 1 157 ? 2.154 11.711 -10.141 1 70.44 157 LYS B C 1
ATOM 2664 O O . LYS B 1 157 ? 3.32 11.82 -9.758 1 70.44 157 LYS B O 1
ATOM 2669 N N . ASN B 1 158 ? 0.995 11.703 -9.297 1 75.56 158 ASN B N 1
ATOM 2670 C CA . ASN B 1 158 ? 1.199 11.789 -7.855 1 75.56 158 ASN B CA 1
ATOM 2671 C C . ASN B 1 158 ? 0.989 10.438 -7.18 1 75.56 158 ASN B C 1
ATOM 2673 O O . ASN B 1 158 ? 0.105 9.672 -7.57 1 75.56 158 ASN B O 1
ATOM 2677 N N . LEU B 1 159 ? 1.849 10.086 -6.195 1 77.19 159 LEU B N 1
ATOM 2678 C CA . LEU B 1 159 ? 1.771 8.828 -5.465 1 77.19 159 LEU B CA 1
ATOM 2679 C C . LEU B 1 159 ? 1.622 9.078 -3.967 1 77.19 159 LEU B C 1
ATOM 2681 O O . LEU B 1 159 ? 2.141 10.062 -3.443 1 77.19 159 LEU B O 1
ATOM 2685 N N . SER B 1 160 ? 0.879 8.273 -3.27 1 83.62 160 SER B N 1
ATOM 2686 C CA . SER B 1 160 ? 0.875 8.148 -1.814 1 83.62 160 SER B CA 1
ATOM 2687 C C . SER B 1 160 ? 1.459 6.809 -1.376 1 83.62 160 SER B C 1
ATOM 2689 O O . SER B 1 160 ? 0.94 5.75 -1.738 1 83.62 160 SER B O 1
ATOM 2691 N N . ILE B 1 161 ? 2.537 6.82 -0.656 1 83.19 161 ILE B N 1
ATOM 2692 C CA . ILE B 1 161 ? 3.25 5.617 -0.246 1 83.19 161 ILE B CA 1
ATOM 2693 C C . ILE B 1 161 ? 3.092 5.41 1.259 1 83.19 161 ILE B C 1
ATOM 2695 O O . ILE B 1 161 ? 3.621 6.188 2.057 1 83.19 161 ILE B O 1
ATOM 2699 N N . PRO B 1 162 ? 2.432 4.422 1.629 1 81.44 162 PRO B N 1
ATOM 2700 C CA . PRO B 1 162 ? 2.297 4.145 3.061 1 81.44 162 PRO B CA 1
ATOM 2701 C C . PRO B 1 162 ? 3.559 3.535 3.666 1 81.44 162 PRO B C 1
ATOM 2703 O O . PRO B 1 162 ? 4.172 2.652 3.062 1 81.44 162 PRO B O 1
ATOM 2706 N N . ILE B 1 163 ? 3.977 4.141 4.742 1 77.94 163 ILE B N 1
ATOM 2707 C CA . ILE B 1 163 ? 5.066 3.605 5.555 1 77.94 163 ILE B CA 1
ATOM 2708 C C . ILE B 1 163 ? 4.527 3.176 6.918 1 77.94 163 ILE B C 1
ATOM 2710 O O . ILE B 1 163 ? 3.879 3.963 7.613 1 77.94 163 ILE B O 1
ATOM 2714 N N . TYR B 1 164 ? 4.828 2.021 7.195 1 70.19 164 TYR B N 1
ATOM 2715 C CA . TYR B 1 164 ? 4.402 1.515 8.492 1 70.19 164 TYR B CA 1
ATOM 2716 C C . TYR B 1 164 ? 5.449 1.811 9.562 1 70.19 164 TYR B C 1
ATOM 2718 O O . TYR B 1 164 ? 6.652 1.696 9.312 1 70.19 164 TYR B O 1
ATOM 2726 N N . PRO B 1 165 ? 4.902 2.182 10.75 1 66.06 165 PRO B N 1
ATOM 2727 C CA . PRO B 1 165 ? 5.828 2.582 11.812 1 66.06 165 PRO B CA 1
ATOM 2728 C C . PRO B 1 165 ? 6.902 1.533 12.086 1 66.06 165 PRO B C 1
ATOM 2730 O O . PRO B 1 165 ? 8.039 1.88 12.406 1 66.06 165 PRO B O 1
ATOM 2733 N N . ILE B 1 166 ? 6.598 0.324 11.844 1 62.91 166 ILE B N 1
ATOM 2734 C CA . ILE B 1 166 ? 7.547 -0.754 12.094 1 62.91 166 ILE B CA 1
ATOM 2735 C C . ILE B 1 166 ? 8.719 -0.642 11.125 1 62.91 166 ILE B C 1
ATOM 2737 O O . ILE B 1 166 ? 9.844 -1.024 11.453 1 62.91 166 ILE B O 1
ATOM 2741 N N . GLU B 1 167 ? 8.531 -0.184 9.938 1 69.5 167 GLU B N 1
ATOM 2742 C CA . GLU B 1 167 ? 9.57 -0.051 8.922 1 69.5 167 GLU B CA 1
ATOM 2743 C C . GLU B 1 167 ? 10.562 1.051 9.281 1 69.5 167 GLU B C 1
ATOM 2745 O O . GLU B 1 167 ? 11.664 1.101 8.734 1 69.5 167 GLU B O 1
ATOM 2750 N N . VAL B 1 168 ? 10.141 1.935 10.219 1 71.06 168 VAL B N 1
ATOM 2751 C CA . VAL B 1 168 ? 10.977 3.084 10.547 1 71.06 168 VAL B CA 1
ATOM 2752 C C . VAL B 1 168 ? 11.156 3.178 12.062 1 71.06 168 VAL B C 1
ATOM 2754 O O . VAL B 1 168 ? 11.359 4.266 12.602 1 71.06 168 VAL B O 1
ATOM 2757 N N . ARG B 1 169 ? 11.008 2.084 12.766 1 70.5 169 ARG B N 1
ATOM 2758 C CA . ARG B 1 169 ? 11.023 2.039 14.219 1 70.5 169 ARG B CA 1
ATOM 2759 C C . ARG B 1 169 ? 12.32 2.609 14.781 1 70.5 169 ARG B C 1
ATOM 2761 O O . ARG B 1 169 ? 12.32 3.258 15.828 1 70.5 169 ARG B O 1
ATOM 2768 N N . GLY B 1 170 ? 13.344 2.449 14.164 1 67.12 170 GLY B N 1
ATOM 2769 C CA . GLY B 1 170 ? 14.633 2.902 14.672 1 67.12 170 GLY B CA 1
ATOM 2770 C C . GLY B 1 170 ? 14.852 4.391 14.469 1 67.12 170 GLY B C 1
ATOM 2771 O O . GLY B 1 170 ? 15.789 4.961 15.039 1 67.12 170 GLY B O 1
ATOM 2772 N N . ILE B 1 171 ? 13.914 5.027 13.719 1 73.88 171 ILE B N 1
ATOM 2773 C CA . ILE B 1 171 ? 14.195 6.422 13.398 1 73.88 171 ILE B CA 1
ATOM 2774 C C . ILE B 1 171 ? 12.977 7.285 13.711 1 73.88 171 ILE B C 1
ATOM 2776 O O . ILE B 1 171 ? 13 8.5 13.516 1 73.88 171 ILE B O 1
ATOM 2780 N N . ILE B 1 172 ? 11.922 6.672 14.109 1 65.25 172 ILE B N 1
ATOM 2781 C CA . ILE B 1 172 ? 10.727 7.43 14.477 1 65.25 172 ILE B CA 1
ATOM 2782 C C . ILE B 1 172 ? 10.828 7.871 15.938 1 65.25 172 ILE B C 1
ATOM 2784 O O . ILE B 1 172 ? 11.375 7.148 16.766 1 65.25 172 ILE B O 1
ATOM 2788 N N . LYS B 1 173 ? 10.406 9.133 16.312 1 69.19 173 LYS B N 1
ATOM 2789 C CA . LYS B 1 173 ? 10.469 9.656 17.672 1 69.19 173 LYS B CA 1
ATOM 2790 C C . LYS B 1 173 ? 9.398 9.031 18.547 1 69.19 173 LYS B C 1
ATOM 2792 O O . LYS B 1 173 ? 8.312 8.695 18.078 1 69.19 173 LYS B O 1
#

Foldseek 3Di:
DPPLCLVVCLVVVVVVPCPPVQNVLVCVVVVPVPQDCPPDPLSVVLVVVQVVVLVVQVWDKDWQDDDQAKTKIWTDHPFFIAIWMAGNPPSDTDFPPNVDDPPVFVVVLVVVVVVCVVQVQDQFQDDTADPPDRFGWTDHSNDIGGTDGPGGDDRPPDGDDDDDCSNCVVPDD/DPPLCPVVCLVVVVVVCCPDLQNVLVCVVVVPPPQDCPPDPLSVVLVVVQVVVLVVQVWDKDWQDDDQAKTKIWTDHPFFIAIWMAGNPPSDTDFPPNNDDPPVFVVVLVVVVVVCVVQVQDQFQDDTADPPDRFGWTDHSNDIGGTDGPGGDDRPPDGDDDDDCNNCVVPDD

Secondary structure (DSSP, 8-state):
----THHHHHHHHHHH----HHHHHHHTTS------TTS-HHHHHHHHHHHHHHHHTT-EEEEEEESSSEEEEEEE-SS-EEEEEEETTT--B--GGGGB-TTTHHHHHHHHHHHHHHTT-SS-------TTTT--EEE-SS-EEEEE-S--SS--S-EEEEE-GGGGTTTB-/----THHHHHHHHHHH----HHHHHHHTTS------TTS-HHHHHHHHHHHHHHHHTT-EEEEEEESSSEEEEEEE-SS-EEEEEEETTT--B--GGGGB-TTTHHHHHHHHHHHHHHTT-SS-------TTTT--EEE-SS-EEEEE-S--SS--S-EEEEE-GGGGTTTB-

Organism: NCBI:txid187101

Sequence (346 aa):
MKKILIGVSMLIALNTFSFTLREFYLSNTVSQEAFDKNTNAVNKKIWEEVEKKAKEVNGNLQVKANNDYFKSFLITSKDKYYGLTFDSKTGEKVNLKDLFVKGYADPINGIIKERIADLGITDSKFNGISTWFNQEYYLEDFTINILLNNVTSLADKNLSIPIYPIEVRGIIKMKKILIGVSMLIALNTFSFTLREFYLSNTVSQEAFDKNTNAVNKKIWEEVEKKAKEVNGNLQVKANNDYFKSFLITSKDKYYGLTFDSKTGEKVNLKDLFVKGYADPINGIIKERIADLGITDSKFNGISTWFNQEYYLEDFTINILLNNVTSLADKNLSIPIYPIEVRGIIK

Solvent-accessible surface area (backbone atoms only — not comparable to full-atom values): 18558 Å² total; per-residue (Å²): 135,83,69,59,47,59,44,46,44,52,43,40,56,34,55,75,37,68,49,36,56,53,45,53,52,48,43,65,56,43,63,72,56,72,80,55,43,80,76,43,72,45,41,35,53,45,44,53,54,52,49,49,50,21,58,74,56,66,28,50,77,40,83,51,26,74,49,84,62,34,31,12,28,41,29,45,32,95,80,43,66,44,35,46,28,26,33,46,78,78,42,44,78,52,52,61,69,76,48,33,44,90,78,44,61,59,66,49,35,52,54,48,53,50,50,41,47,69,45,56,43,83,69,55,61,70,83,63,74,53,82,86,48,82,40,37,29,30,38,39,88,72,32,44,27,43,46,40,61,65,25,29,72,72,21,46,29,39,45,66,46,76,38,45,60,60,83,40,56,91,40,46,57,135,81,71,60,48,58,42,47,44,51,44,38,57,33,54,75,36,68,50,37,54,55,45,53,50,49,43,65,56,42,64,73,55,72,81,54,43,80,75,43,73,44,41,34,54,46,44,52,54,51,49,49,52,22,60,73,57,64,29,49,77,40,86,51,26,75,48,84,63,36,33,12,27,40,27,45,31,94,81,42,66,42,37,46,27,27,32,45,77,78,42,43,77,52,52,61,69,74,46,34,44,90,79,44,60,58,67,50,36,53,53,49,52,51,49,41,47,69,45,57,43,82,68,55,60,71,83,62,76,51,84,86,48,83,41,35,29,30,38,38,88,71,29,43,28,43,46,40,63,66,24,28,71,74,22,46,28,37,46,66,46,74,37,44,59,58,82,40,56,92,40,46,57

Nearest PDB structures (foldseek):
  8pxf-assembly1_A  TM=4.373E-01  e=1.453E-01  Helicobacter hepaticus ATCC 51449
  8ceo-assembly1_p  TM=7.423E-01  e=9.370E-01  Saccharomyces cerevisiae
  7ui9-assembly1_a  TM=4.446E-01  e=2.237E+00  Saccharomyces cerevisiae S288C
  8bh3-assembly1_G  TM=2.284E-01  e=3.926E-01  Homo sapiens
  7sza-assembly2_C  TM=2.811E-01  e=3.247E+00  Homo sapiens